Protein AF-C8N8U7-F1 (afdb_monomer_lite)

Radius of gyration: 54.21 Å; chains: 1; bounding box: 112×52×123 Å

Secondary structure (DSSP, 8-state):
------HHHHHT--TT--HHHHHHHHHHHHHH-TT-TTHHHHHHHHHHHSSHHHHHHHHHHTT--GGGS-THHHHHHTTS-PPP--EE-TTS-EESSHHHHHHHHHHHHHHHHHHHHHHHHHHHHHHHHHHHHHHHHHHHHHHHHHHHHHHHHHHHHHHHHHHHHHHHHHHHHHHHHHHHHHHHHHHSS--SSPPP-----SSEEEEEETTTEEEEEE-TTS-TTTTT-EEEEEEEEPTTS-EEEEEEEES-GGG--TTS---

Organism: Cardiobacterium hominis (strain ATCC 15826 / DSM 8339 / NCTC 10426 / 6573) (NCBI:txid638300)

Sequence (263 aa):
MAAIHNYYRILGIKTTAGIQEINQAIAALRQKDAAGNYSATINTIAATLSEPQKRAAYDDELGLDAALRGDYYVAIKSREEPKKQTFVDVSGREYGSEQALRNAQKARYNQMTLELEEWEKSVATRTRFLSMGRSMVFLIMLALALLIGFFSGKPFYDDYQAQKQAEAAYVELTKAGNSVMDYMRANQTFPDTVPSFAREGDYYDIKIVPENSIELRFNQNAQDGLQDSSILFELYQIPNGALDWRCRARVPTKYIPARCPVN

pLDDT: mean 80.63, std 12.54, range [35.22, 96.12]

InterPro domains:
  IPR036869 Chaperone J-domain superfamily [SSF46565] (4-60)
  IPR045584 Pilin-like [SSF54523] (155-261)

Foldseek 3Di:
DPPPDPLCVVLVHAQQDDLVSQVVSLVVVVVVPPVCPCVVVSVVSCVQCNDLVSSVVVCVVVVHDPVRHYPSVVVVVVVPDDDDDFDADPVGDTDPDPVVNVVVVVVVVVVVVVVVVVVVVVVVVVVVVVVVVVVVVVVVVVVVVVVCCCVVVVVVVLLVQLLVVLQLLVVQVVQQVVQQVVVCVVPVDGDQFRDDDDDDDDQWDWTDDPQSKIKIAGDPPHRPQRHRWIKMWHWDDDVVDHIDTQIDTRGPPSNNHPVHDHD

Structure (mmCIF, N/CA/C/O backbone):
data_AF-C8N8U7-F1
#
_entry.id   AF-C8N8U7-F1
#
loop_
_atom_site.group_PDB
_atom_site.id
_atom_site.type_symbol
_atom_site.label_atom_id
_atom_site.label_alt_id
_atom_site.label_comp_id
_atom_site.label_asym_id
_atom_site.label_entity_id
_atom_site.label_seq_id
_atom_site.pdbx_PDB_ins_code
_atom_site.Cartn_x
_atom_site.Cartn_y
_atom_site.Cartn_z
_atom_site.occupancy
_atom_site.B_iso_or_equiv
_atom_site.auth_seq_id
_atom_site.auth_comp_id
_atom_site.auth_asym_id
_atom_site.auth_atom_id
_atom_site.pdbx_PDB_model_num
ATOM 1 N N . MET A 1 1 ? 70.884 -32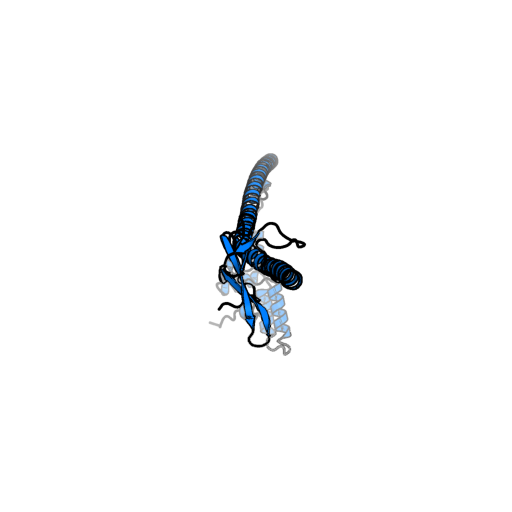.949 -61.569 1.00 36.88 1 MET A N 1
ATOM 2 C CA . MET A 1 1 ? 70.443 -31.541 -61.667 1.00 36.88 1 MET A CA 1
ATOM 3 C C . MET A 1 1 ? 70.669 -30.910 -60.306 1.00 36.88 1 MET A C 1
ATOM 5 O O . MET A 1 1 ? 70.252 -31.507 -59.320 1.00 36.88 1 MET A O 1
ATOM 9 N N . ALA A 1 2 ? 71.437 -29.820 -60.234 1.00 35.22 2 ALA A N 1
ATOM 10 C CA . ALA A 1 2 ? 71.787 -29.171 -58.971 1.00 35.22 2 ALA A CA 1
ATOM 11 C C . ALA A 1 2 ? 70.510 -28.759 -58.225 1.00 35.22 2 ALA A C 1
ATOM 13 O O . ALA A 1 2 ? 69.574 -28.266 -58.848 1.00 35.22 2 ALA A O 1
ATOM 14 N N . ALA A 1 3 ? 70.454 -28.987 -56.911 1.00 41.88 3 ALA A N 1
ATOM 15 C CA . ALA A 1 3 ? 69.359 -28.501 -56.085 1.00 41.88 3 ALA A CA 1
ATOM 16 C C . ALA A 1 3 ? 69.286 -26.976 -56.250 1.00 41.88 3 ALA A C 1
ATOM 18 O O . ALA A 1 3 ? 70.169 -26.275 -55.763 1.00 41.88 3 ALA A O 1
ATOM 19 N N . ILE A 1 4 ? 68.286 -26.460 -56.966 1.00 53.44 4 ILE A N 1
ATOM 20 C CA . ILE A 1 4 ? 68.131 -25.019 -57.177 1.00 53.44 4 ILE A CA 1
ATOM 21 C C . ILE A 1 4 ? 67.775 -24.419 -55.819 1.00 53.44 4 ILE A C 1
ATOM 23 O O . ILE A 1 4 ? 66.654 -24.544 -55.325 1.00 53.44 4 ILE A O 1
ATOM 27 N N . HIS A 1 5 ? 68.774 -23.853 -55.149 1.00 62.78 5 HIS A N 1
ATOM 28 C CA . HIS A 1 5 ? 68.581 -23.210 -53.863 1.00 62.78 5 HIS A CA 1
ATOM 29 C C . HIS A 1 5 ? 67.797 -21.924 -54.119 1.00 62.78 5 HIS A C 1
ATOM 31 O O . HIS A 1 5 ? 68.324 -20.977 -54.693 1.00 62.78 5 HIS A O 1
ATOM 37 N N . ASN A 1 6 ? 66.517 -21.915 -53.747 1.00 79.44 6 ASN A N 1
ATOM 38 C CA . ASN A 1 6 ? 65.652 -20.756 -53.926 1.00 79.44 6 ASN A CA 1
ATOM 39 C C . ASN A 1 6 ? 66.184 -19.589 -53.076 1.00 79.44 6 ASN A C 1
ATOM 41 O O . ASN A 1 6 ? 66.139 -19.635 -51.843 1.00 79.44 6 ASN A O 1
ATOM 45 N N . TYR A 1 7 ? 66.690 -18.549 -53.741 1.00 85.81 7 TYR A N 1
ATOM 46 C CA . TYR A 1 7 ? 67.311 -17.400 -53.086 1.00 85.81 7 TYR A CA 1
ATOM 47 C C . TYR A 1 7 ? 66.331 -16.648 -52.185 1.00 85.81 7 TYR A C 1
ATOM 49 O O . TYR A 1 7 ? 66.713 -16.229 -51.096 1.00 85.81 7 TYR A O 1
ATOM 57 N N . TYR A 1 8 ? 65.052 -16.573 -52.554 1.00 83.06 8 TYR A N 1
ATOM 58 C CA . TYR A 1 8 ? 64.018 -15.972 -51.710 1.00 83.06 8 TYR A CA 1
ATOM 59 C C . TYR A 1 8 ? 63.838 -16.742 -50.398 1.00 83.06 8 TYR A C 1
ATOM 61 O O . TYR A 1 8 ? 63.742 -16.139 -49.332 1.00 83.06 8 TYR A O 1
ATOM 69 N N . ARG A 1 9 ? 63.896 -18.080 -50.446 1.00 81.38 9 ARG A N 1
ATOM 70 C CA . ARG A 1 9 ? 63.843 -18.924 -49.243 1.00 81.38 9 ARG A CA 1
ATOM 71 C C . ARG A 1 9 ? 65.079 -18.753 -48.360 1.00 81.38 9 ARG A C 1
ATOM 73 O O . ARG A 1 9 ? 64.934 -18.751 -47.142 1.00 81.38 9 ARG A O 1
ATOM 80 N N . ILE A 1 10 ? 66.266 -18.591 -48.951 1.00 81.56 10 ILE A N 1
ATOM 81 C CA . ILE A 1 10 ? 67.500 -18.298 -48.199 1.00 81.56 10 ILE A CA 1
ATOM 82 C C . ILE A 1 10 ? 67.392 -16.940 -47.497 1.00 81.56 10 ILE A C 1
ATOM 84 O O . ILE A 1 10 ? 67.757 -16.817 -46.331 1.00 81.56 10 ILE A O 1
ATOM 88 N N . LEU A 1 11 ? 66.858 -15.936 -48.193 1.00 82.12 11 LEU A N 1
ATOM 89 C CA . LEU A 1 11 ? 66.625 -14.601 -47.644 1.00 82.12 11 LEU A CA 1
ATOM 90 C C . LEU A 1 11 ? 65.440 -14.545 -46.661 1.00 82.12 11 LEU A C 1
ATOM 92 O O . LEU A 1 11 ? 65.309 -13.569 -45.929 1.00 82.12 11 LEU A O 1
ATOM 96 N N . GLY A 1 12 ? 64.584 -15.572 -46.625 1.00 78.38 12 GLY A N 1
ATOM 97 C CA . GLY A 1 12 ? 63.368 -15.589 -45.808 1.00 78.38 12 GLY A CA 1
ATOM 98 C C . GLY A 1 12 ? 62.288 -14.614 -46.290 1.00 78.38 12 GLY A C 1
ATOM 99 O O . GLY A 1 12 ? 61.443 -14.205 -45.498 1.00 78.38 12 GLY A O 1
ATOM 100 N N . ILE A 1 13 ? 62.314 -14.238 -47.571 1.00 81.56 13 ILE A N 1
ATOM 101 C CA . ILE A 1 13 ? 61.397 -13.266 -48.183 1.00 81.56 13 ILE A CA 1
ATOM 102 C C . ILE A 1 13 ? 60.536 -13.924 -49.265 1.00 81.56 13 ILE A C 1
ATOM 104 O O . ILE A 1 13 ? 60.813 -15.032 -49.727 1.00 81.56 13 ILE A O 1
ATOM 108 N N . LYS A 1 14 ? 59.471 -13.240 -49.685 1.00 83.38 14 LYS A N 1
ATOM 109 C CA . LYS A 1 14 ? 58.586 -13.710 -50.763 1.00 83.38 14 LYS A CA 1
ATOM 110 C C . LYS A 1 14 ? 59.186 -13.409 -52.142 1.00 83.38 14 LYS A C 1
ATOM 112 O O . LYS A 1 14 ? 59.941 -12.455 -52.297 1.00 83.38 14 LYS A O 1
ATOM 117 N N . THR A 1 15 ? 58.789 -14.165 -53.167 1.00 78.75 15 THR A N 1
ATOM 118 C CA . THR A 1 15 ? 59.190 -13.923 -54.573 1.00 78.75 15 THR A CA 1
ATOM 119 C C . THR A 1 15 ? 58.689 -12.579 -55.109 1.00 78.75 15 THR A C 1
ATOM 121 O O . THR A 1 15 ? 59.303 -11.994 -55.996 1.00 78.75 15 THR A O 1
ATOM 124 N N . THR A 1 16 ? 57.618 -12.044 -54.519 1.00 78.88 16 THR A N 1
ATOM 125 C CA . THR A 1 16 ? 57.054 -10.723 -54.823 1.00 78.88 16 THR A CA 1
ATOM 126 C C . THR A 1 16 ? 57.777 -9.572 -54.118 1.00 78.88 16 THR A C 1
ATOM 128 O O . THR A 1 16 ? 57.395 -8.425 -54.320 1.00 78.88 16 THR A O 1
ATOM 131 N N . ALA A 1 17 ? 58.791 -9.844 -53.284 1.00 77.50 17 ALA A N 1
ATOM 132 C CA . ALA A 1 17 ? 59.465 -8.823 -52.483 1.00 77.50 17 ALA A CA 1
ATOM 133 C C . ALA A 1 17 ? 60.029 -7.688 -53.353 1.00 77.50 17 ALA A C 1
ATOM 135 O O . ALA A 1 17 ? 60.635 -7.919 -54.410 1.00 77.50 17 ALA A O 1
ATOM 136 N N . GLY A 1 18 ? 59.834 -6.451 -52.901 1.00 78.06 18 GLY A N 1
ATOM 137 C CA . GLY A 1 18 ? 60.374 -5.265 -53.562 1.00 78.06 18 GLY A CA 1
ATOM 138 C C . GLY A 1 18 ? 61.898 -5.186 -53.437 1.00 78.06 18 GLY A C 1
ATOM 139 O O . GLY A 1 18 ? 62.510 -5.832 -52.586 1.00 78.06 18 GLY A O 1
ATOM 140 N N . ILE A 1 19 ? 62.537 -4.349 -54.260 1.00 80.94 19 ILE A N 1
ATOM 141 C CA . ILE A 1 19 ? 64.004 -4.194 -54.250 1.00 80.94 19 ILE A CA 1
ATOM 142 C C . ILE A 1 19 ? 64.552 -3.755 -52.881 1.00 80.94 19 ILE A C 1
ATOM 144 O O . ILE A 1 19 ? 65.622 -4.190 -52.461 1.00 80.94 19 ILE A O 1
ATOM 148 N N . GLN A 1 20 ? 63.800 -2.924 -52.155 1.00 79.94 20 GLN A N 1
ATOM 149 C CA . GLN A 1 20 ? 64.187 -2.456 -50.823 1.00 79.94 20 GLN A CA 1
ATOM 150 C C . GLN A 1 20 ? 64.178 -3.593 -49.794 1.00 79.94 20 GLN A C 1
ATOM 152 O O . GLN A 1 20 ? 65.118 -3.712 -49.012 1.00 79.94 20 GLN A O 1
ATOM 157 N N . GLU A 1 21 ? 63.164 -4.458 -49.836 1.00 81.12 21 GLU A N 1
ATOM 158 C CA . GLU A 1 21 ? 63.018 -5.609 -48.938 1.00 81.12 21 GLU A CA 1
ATOM 159 C C . GLU A 1 21 ? 64.111 -6.658 -49.191 1.00 81.12 21 GLU A C 1
ATOM 161 O O . GLU A 1 21 ? 64.717 -7.173 -48.252 1.00 81.12 21 GLU A O 1
ATOM 166 N N . ILE A 1 22 ? 64.451 -6.893 -50.463 1.00 84.75 22 ILE A N 1
ATOM 167 C CA . ILE A 1 22 ? 65.574 -7.755 -50.862 1.00 84.75 22 ILE A CA 1
ATOM 168 C C . ILE A 1 22 ? 66.891 -7.232 -50.278 1.00 84.75 22 ILE A C 1
ATOM 170 O O . ILE A 1 22 ? 67.632 -7.981 -49.639 1.00 84.75 22 ILE A O 1
ATOM 174 N N . ASN A 1 23 ? 67.169 -5.936 -50.438 1.00 85.50 23 ASN A N 1
ATOM 175 C CA . ASN A 1 23 ? 68.405 -5.330 -49.939 1.00 85.50 23 ASN A CA 1
ATOM 176 C C . ASN A 1 23 ? 68.496 -5.369 -48.403 1.00 85.50 23 ASN A C 1
ATOM 178 O O . ASN A 1 23 ? 69.578 -5.595 -47.858 1.00 85.50 23 ASN A O 1
ATOM 182 N N . GLN A 1 24 ? 67.371 -5.200 -47.702 1.00 86.31 24 GLN A N 1
ATOM 183 C CA . GLN A 1 24 ? 67.308 -5.320 -46.242 1.00 86.31 24 GLN A CA 1
ATOM 184 C C . GLN A 1 24 ? 67.569 -6.756 -45.771 1.00 86.31 24 GLN A C 1
ATOM 186 O O . GLN A 1 24 ? 68.361 -6.958 -44.850 1.00 86.31 24 GLN A O 1
ATOM 191 N N . ALA A 1 25 ? 66.975 -7.759 -46.424 1.00 86.19 25 ALA A N 1
ATOM 192 C CA . ALA A 1 25 ? 67.195 -9.165 -46.088 1.00 86.19 25 ALA A CA 1
ATOM 193 C C . ALA A 1 25 ? 68.653 -9.596 -46.324 1.00 86.19 25 ALA A C 1
ATOM 195 O O . ALA A 1 25 ? 69.248 -10.283 -45.490 1.00 86.19 25 ALA A O 1
ATOM 196 N N . ILE A 1 26 ? 69.267 -9.126 -47.414 1.00 88.38 26 ILE A N 1
ATOM 197 C CA . ILE A 1 26 ? 70.694 -9.338 -47.694 1.00 88.38 26 ILE A CA 1
ATOM 198 C C . ILE A 1 26 ? 71.558 -8.705 -46.597 1.00 88.38 26 ILE A C 1
ATOM 200 O O . ILE A 1 26 ? 72.469 -9.354 -46.084 1.00 88.38 26 ILE A O 1
ATOM 204 N N . ALA A 1 27 ? 71.277 -7.457 -46.209 1.00 86.69 27 ALA A N 1
ATOM 205 C CA . ALA A 1 27 ? 72.020 -6.777 -45.150 1.00 86.69 27 ALA A CA 1
ATOM 206 C C . ALA A 1 27 ? 71.903 -7.509 -43.801 1.00 86.69 27 ALA A C 1
ATOM 208 O O . ALA A 1 27 ? 72.909 -7.695 -43.116 1.00 86.69 27 ALA A O 1
ATOM 209 N N . ALA A 1 28 ? 70.706 -7.992 -43.455 1.00 86.50 28 ALA A N 1
ATOM 210 C CA . ALA A 1 28 ? 70.470 -8.765 -42.238 1.00 86.50 28 ALA A CA 1
ATOM 211 C C . ALA A 1 28 ? 71.235 -10.100 -42.230 1.00 86.50 28 ALA A C 1
ATOM 213 O O . ALA A 1 28 ? 71.798 -10.484 -41.204 1.00 86.50 28 ALA A O 1
ATOM 214 N N . LEU A 1 29 ? 71.310 -10.800 -43.368 1.00 84.19 29 LEU A N 1
ATOM 215 C CA . LEU A 1 29 ? 72.124 -12.014 -43.479 1.00 84.19 29 LEU A CA 1
ATOM 216 C C . LEU A 1 29 ? 73.621 -11.727 -43.369 1.00 84.19 29 LEU A C 1
ATOM 218 O O . LEU A 1 29 ? 74.320 -12.472 -42.687 1.00 84.19 29 LEU A O 1
ATOM 222 N N . ARG A 1 30 ? 74.113 -10.634 -43.967 1.00 85.69 30 ARG A N 1
ATOM 223 C CA . ARG A 1 30 ? 75.523 -10.223 -43.831 1.00 85.69 30 ARG A CA 1
ATOM 224 C C . ARG A 1 30 ? 75.902 -9.931 -42.382 1.00 85.69 30 ARG A C 1
ATOM 226 O O . ARG A 1 30 ? 76.995 -10.283 -41.967 1.00 85.69 30 ARG A O 1
ATOM 233 N N . GLN A 1 31 ? 75.001 -9.325 -41.608 1.00 84.06 31 GLN A N 1
ATOM 234 C CA . GLN A 1 31 ? 75.231 -9.083 -40.180 1.00 84.06 31 GLN A CA 1
ATOM 235 C C . GLN A 1 31 ? 75.271 -10.379 -39.359 1.00 84.06 31 GLN A C 1
ATOM 237 O O . GLN A 1 31 ? 76.022 -10.465 -38.391 1.00 84.06 31 GLN A O 1
ATOM 242 N N . LYS A 1 32 ? 74.479 -11.390 -39.738 1.00 81.25 32 LYS A N 1
ATOM 243 C CA . LYS A 1 32 ? 74.487 -12.704 -39.078 1.00 81.25 32 LYS A CA 1
ATOM 244 C C . LYS A 1 32 ? 75.720 -13.540 -39.433 1.00 81.25 32 LYS A C 1
ATOM 246 O O . LYS A 1 32 ? 76.174 -14.315 -38.598 1.00 81.25 32 LYS A O 1
ATOM 251 N N . ASP A 1 33 ? 76.281 -13.368 -40.628 1.00 80.56 33 ASP A N 1
ATOM 252 C CA . ASP A 1 33 ? 77.518 -14.026 -41.067 1.00 80.56 33 ASP A CA 1
ATOM 253 C C . ASP A 1 33 ? 78.776 -13.235 -40.660 1.00 80.56 33 ASP A C 1
ATOM 255 O O . ASP A 1 33 ? 79.600 -12.858 -41.491 1.00 80.56 33 ASP A O 1
ATOM 259 N N . ALA A 1 34 ? 78.945 -12.978 -39.358 1.00 71.94 34 ALA A N 1
ATOM 260 C CA . ALA A 1 34 ? 80.084 -12.210 -38.836 1.00 71.94 34 ALA A CA 1
ATOM 261 C C . ALA A 1 34 ? 81.453 -12.881 -39.091 1.00 71.94 34 ALA A C 1
ATOM 263 O O . ALA A 1 34 ? 82.478 -12.204 -39.104 1.00 71.94 34 ALA A O 1
ATOM 264 N N . ALA A 1 35 ? 81.469 -14.201 -39.310 1.00 72.38 35 ALA A N 1
ATOM 265 C CA . ALA A 1 35 ? 82.668 -14.975 -39.638 1.00 72.38 35 ALA A CA 1
ATOM 266 C C . ALA A 1 35 ? 82.973 -15.027 -41.152 1.00 72.38 35 ALA A C 1
ATOM 268 O O . ALA A 1 35 ? 84.032 -15.516 -41.534 1.00 72.38 35 ALA A O 1
ATOM 269 N N . GLY A 1 36 ? 82.070 -14.529 -42.012 1.00 76.88 36 GLY A N 1
ATOM 270 C CA . GLY A 1 36 ? 82.262 -14.425 -43.465 1.00 76.88 36 GLY A CA 1
ATOM 271 C C . GLY A 1 36 ? 82.197 -15.745 -44.241 1.00 76.88 36 GLY A C 1
ATOM 272 O O . GLY A 1 36 ? 82.567 -15.780 -45.421 1.00 76.88 36 GLY A O 1
ATOM 273 N N . ASN A 1 37 ? 81.716 -16.817 -43.610 1.00 76.94 37 ASN A N 1
ATOM 274 C CA . ASN A 1 37 ? 81.726 -18.176 -44.155 1.00 76.94 37 ASN A CA 1
ATOM 275 C C . ASN A 1 37 ? 80.771 -18.355 -45.350 1.00 76.94 37 ASN A C 1
ATOM 277 O O . ASN A 1 37 ? 80.939 -19.287 -46.135 1.00 76.94 37 ASN A O 1
ATOM 281 N N . TYR A 1 38 ? 79.790 -17.463 -45.517 1.00 78.25 38 TYR A N 1
ATOM 282 C CA . TYR A 1 38 ? 78.766 -17.514 -46.567 1.00 78.25 38 TYR A CA 1
ATOM 283 C C . TYR A 1 38 ? 78.750 -16.259 -47.455 1.00 78.25 38 TYR A C 1
ATOM 285 O O . TYR A 1 38 ? 77.844 -16.075 -48.274 1.00 78.25 38 TYR A O 1
ATOM 293 N N . SER A 1 39 ? 79.778 -15.415 -47.343 1.00 80.62 39 SER A N 1
ATOM 294 C CA . SER A 1 39 ? 79.919 -14.146 -48.067 1.00 80.62 39 SER A CA 1
ATOM 295 C C . SER A 1 39 ? 79.787 -14.283 -49.591 1.00 80.62 39 SER A C 1
ATOM 297 O O . SER A 1 39 ? 79.087 -13.487 -50.221 1.00 80.62 39 SER A O 1
ATOM 299 N N . ALA A 1 40 ? 80.388 -15.319 -50.186 1.00 80.44 40 ALA A N 1
ATOM 300 C CA . ALA A 1 40 ? 80.295 -15.597 -51.621 1.00 80.44 40 ALA A CA 1
ATOM 301 C C . ALA A 1 40 ? 78.843 -15.851 -52.064 1.00 80.44 40 ALA A C 1
ATOM 303 O O . ALA A 1 40 ? 78.361 -15.219 -53.002 1.00 80.44 40 ALA A O 1
ATOM 304 N N . THR A 1 41 ? 78.117 -16.698 -51.332 1.00 80.25 41 THR A N 1
ATOM 305 C CA . THR A 1 41 ? 76.712 -17.025 -51.607 1.00 80.25 41 THR A CA 1
ATOM 306 C C . THR A 1 41 ? 75.810 -15.800 -51.465 1.00 80.25 41 THR A C 1
ATOM 308 O O . THR A 1 41 ? 74.961 -15.554 -52.320 1.00 80.25 41 THR A O 1
ATOM 311 N N . ILE A 1 42 ? 76.015 -14.987 -50.423 1.00 83.38 42 ILE A N 1
ATOM 312 C CA . ILE A 1 42 ? 75.232 -13.763 -50.203 1.00 83.38 42 ILE A CA 1
ATOM 313 C C . ILE A 1 42 ? 75.468 -12.745 -51.333 1.00 83.38 42 ILE A C 1
ATOM 315 O O . ILE A 1 42 ? 74.531 -12.075 -51.768 1.00 83.38 42 ILE A O 1
ATOM 319 N N . ASN A 1 43 ? 76.697 -12.643 -51.848 1.00 85.06 43 ASN A N 1
ATOM 320 C CA . ASN A 1 43 ? 77.018 -11.752 -52.964 1.00 85.06 43 ASN A CA 1
ATOM 321 C C . ASN A 1 43 ? 76.387 -12.210 -54.284 1.00 85.06 43 ASN A C 1
ATOM 323 O O . ASN A 1 43 ? 75.888 -11.369 -55.032 1.00 85.06 43 ASN A O 1
ATOM 327 N N . THR A 1 44 ? 76.345 -13.518 -54.551 1.00 86.00 44 THR A N 1
ATOM 328 C CA . THR A 1 44 ? 75.631 -14.063 -55.715 1.00 86.00 44 THR A CA 1
ATOM 329 C C . THR A 1 44 ? 74.133 -13.774 -55.630 1.00 86.00 44 THR A C 1
ATOM 331 O O . THR A 1 44 ? 73.557 -13.278 -56.594 1.00 86.00 44 THR A O 1
ATOM 334 N N . ILE A 1 45 ? 73.515 -13.988 -54.462 1.00 84.88 45 ILE A N 1
ATOM 335 C CA . ILE A 1 45 ? 72.093 -13.678 -54.246 1.00 84.88 45 ILE A CA 1
ATOM 336 C C . ILE A 1 45 ? 71.810 -12.191 -54.506 1.00 84.88 45 ILE A C 1
ATOM 338 O O . ILE A 1 45 ? 70.844 -11.858 -55.192 1.00 84.88 45 ILE A O 1
ATOM 342 N N . ALA A 1 46 ? 72.670 -11.301 -54.003 1.00 86.06 46 ALA A N 1
ATOM 343 C CA . ALA A 1 46 ? 72.536 -9.864 -54.220 1.00 86.06 46 ALA A CA 1
ATOM 344 C C . ALA A 1 46 ? 72.637 -9.485 -55.704 1.00 86.06 46 ALA A C 1
ATOM 346 O O . ALA A 1 46 ? 71.802 -8.744 -56.210 1.00 86.06 46 ALA A O 1
ATOM 347 N N . ALA A 1 47 ? 73.622 -10.023 -56.427 1.00 86.44 47 ALA A N 1
ATOM 348 C CA . ALA A 1 47 ? 73.804 -9.719 -57.845 1.00 86.44 47 ALA A CA 1
ATOM 349 C C . ALA A 1 47 ? 72.627 -10.197 -58.713 1.00 86.44 47 ALA A C 1
ATOM 351 O O . ALA A 1 47 ? 72.266 -9.522 -59.678 1.00 86.44 47 ALA A O 1
ATOM 352 N N . THR A 1 48 ? 72.024 -11.338 -58.373 1.00 86.31 48 THR A N 1
ATOM 353 C CA . THR A 1 48 ? 70.904 -11.903 -59.134 1.00 86.31 48 THR A CA 1
ATOM 354 C C . THR A 1 48 ? 69.580 -11.207 -58.822 1.00 86.31 48 THR A C 1
ATOM 356 O O . THR A 1 48 ? 68.845 -10.869 -59.745 1.00 86.31 48 THR A O 1
ATOM 359 N N . LEU A 1 49 ? 69.263 -10.968 -57.544 1.00 84.25 49 LEU A N 1
ATOM 360 C CA . LEU A 1 49 ? 67.950 -10.442 -57.148 1.00 84.25 49 LEU A CA 1
ATOM 361 C C . LEU A 1 49 ? 67.850 -8.911 -57.174 1.00 84.25 49 LEU A C 1
ATOM 363 O O . LEU A 1 49 ? 66.736 -8.386 -57.241 1.00 84.25 49 LEU A O 1
ATOM 367 N N . SER A 1 50 ? 68.971 -8.182 -57.130 1.00 80.06 50 SER A N 1
ATOM 368 C CA . SER A 1 50 ? 68.940 -6.714 -57.114 1.00 80.06 50 SER A CA 1
ATOM 369 C C . SER A 1 50 ? 68.829 -6.070 -58.505 1.00 80.06 50 SER A C 1
ATOM 371 O O . SER A 1 50 ? 68.509 -4.886 -58.600 1.00 80.06 50 SER A O 1
ATOM 373 N N . GLU A 1 51 ? 69.059 -6.819 -59.587 1.00 81.88 51 GLU A N 1
ATOM 374 C CA . GLU A 1 51 ? 68.978 -6.313 -60.962 1.00 81.88 51 GLU A CA 1
ATOM 375 C C . GLU A 1 51 ? 67.708 -6.827 -61.669 1.00 81.88 51 GLU A C 1
ATOM 377 O O . GLU A 1 51 ? 67.561 -8.039 -61.831 1.00 81.88 51 GLU A O 1
ATOM 382 N N . PRO A 1 52 ? 66.799 -5.947 -62.139 1.00 77.25 52 PRO A N 1
ATOM 383 C CA . PRO A 1 52 ? 65.502 -6.345 -62.699 1.00 77.25 52 PRO A CA 1
ATOM 384 C C . PRO A 1 52 ? 65.560 -7.401 -63.807 1.00 77.25 52 PRO A C 1
ATOM 386 O O . PRO A 1 52 ? 64.753 -8.323 -63.816 1.00 77.25 52 PRO A O 1
ATOM 389 N N . GLN A 1 53 ? 66.519 -7.288 -64.732 1.00 79.38 53 GLN A N 1
ATOM 390 C CA . GLN A 1 53 ? 66.642 -8.212 -65.865 1.00 79.38 53 GLN A CA 1
ATOM 391 C C . GLN A 1 53 ? 67.174 -9.586 -65.438 1.00 79.38 53 GLN A C 1
ATOM 393 O O . GLN A 1 53 ? 66.674 -10.610 -65.897 1.00 79.38 53 GLN A O 1
ATOM 398 N N . LYS A 1 54 ? 68.152 -9.623 -64.524 1.00 82.19 54 LYS A N 1
ATOM 399 C CA . LYS A 1 54 ? 68.709 -10.881 -63.998 1.00 82.19 54 LYS A CA 1
ATOM 400 C C . LYS A 1 54 ? 67.729 -11.588 -63.075 1.00 82.19 54 LYS A C 1
ATOM 402 O O . LYS A 1 54 ? 67.617 -12.808 -63.128 1.00 82.19 54 LYS A O 1
ATOM 407 N N . ARG A 1 55 ? 66.976 -10.822 -62.286 1.00 81.88 55 ARG A N 1
ATOM 408 C CA . ARG A 1 55 ? 65.885 -11.338 -61.464 1.00 81.88 55 ARG A CA 1
ATOM 409 C C . ARG A 1 55 ? 64.776 -11.935 -62.325 1.00 81.88 55 ARG A C 1
ATOM 411 O O . ARG A 1 55 ? 64.316 -13.020 -62.005 1.00 81.88 55 ARG A O 1
ATOM 418 N N . ALA A 1 56 ? 64.397 -11.272 -63.420 1.00 76.81 56 ALA A N 1
ATOM 419 C CA . ALA A 1 56 ? 63.417 -11.806 -64.365 1.00 76.81 56 ALA A CA 1
ATOM 420 C C . ALA A 1 56 ? 63.847 -13.174 -64.914 1.00 76.81 56 ALA A C 1
ATOM 422 O O . ALA A 1 56 ? 63.081 -14.128 -64.825 1.00 76.81 56 ALA A O 1
ATOM 423 N N . ALA A 1 57 ? 65.094 -13.281 -65.385 1.00 81.06 57 ALA A N 1
ATOM 424 C CA . ALA A 1 57 ? 65.648 -14.533 -65.896 1.00 81.06 57 ALA A CA 1
ATOM 425 C C . ALA A 1 57 ? 65.727 -15.629 -64.816 1.00 81.06 57 ALA A C 1
ATOM 427 O O . ALA A 1 57 ? 65.411 -16.784 -65.079 1.00 81.06 57 ALA A O 1
ATOM 428 N N . TYR A 1 58 ? 66.097 -15.273 -63.584 1.00 83.38 58 TYR A N 1
ATOM 429 C CA . TYR A 1 58 ? 66.108 -16.213 -62.461 1.00 83.38 58 TYR A CA 1
ATOM 430 C C . TYR A 1 58 ? 64.695 -16.679 -62.067 1.00 83.38 58 TYR A C 1
ATOM 432 O O . TYR A 1 58 ? 64.482 -17.852 -61.768 1.00 83.38 58 TYR A O 1
ATOM 440 N N . ASP A 1 59 ? 63.709 -15.783 -62.102 1.00 79.25 59 ASP A N 1
ATOM 441 C CA . ASP A 1 59 ? 62.308 -16.117 -61.839 1.00 79.25 59 ASP A CA 1
ATOM 442 C C . ASP A 1 59 ? 61.711 -16.990 -62.966 1.00 79.25 59 ASP A C 1
ATOM 444 O O . ASP A 1 59 ? 60.879 -17.859 -62.689 1.00 79.25 59 ASP A O 1
ATOM 448 N N . ASP A 1 60 ? 62.170 -16.814 -64.214 1.00 78.56 60 ASP A N 1
ATOM 449 C CA . ASP A 1 60 ? 61.884 -17.708 -65.346 1.00 78.56 60 ASP A CA 1
ATOM 450 C C . ASP A 1 60 ? 62.470 -19.113 -65.125 1.00 78.56 60 ASP A C 1
ATOM 452 O O . ASP A 1 60 ? 61.761 -20.105 -65.301 1.00 78.56 60 ASP A O 1
ATOM 456 N N . GLU A 1 61 ? 63.727 -19.218 -64.678 1.00 80.69 61 GLU A N 1
ATOM 457 C CA . GLU A 1 61 ? 64.369 -20.502 -64.341 1.00 80.69 61 GLU A CA 1
ATOM 458 C C . GLU A 1 61 ? 63.655 -21.238 -63.197 1.00 80.69 61 GLU A C 1
ATOM 460 O O . GLU A 1 61 ? 63.594 -22.470 -63.181 1.00 80.69 61 GLU A O 1
ATOM 465 N N . LEU A 1 62 ? 63.082 -20.494 -62.248 1.00 77.06 62 LEU A N 1
ATOM 466 C CA . LEU A 1 62 ? 62.262 -21.038 -61.164 1.00 77.06 62 LEU A CA 1
ATOM 467 C C . LEU A 1 62 ? 60.835 -21.417 -61.602 1.00 77.06 62 LEU A C 1
ATOM 469 O O . LEU A 1 62 ? 60.091 -21.976 -60.794 1.00 77.06 62 LEU A O 1
ATOM 473 N N . GLY A 1 63 ? 60.444 -21.127 -62.848 1.00 75.00 63 GLY A N 1
ATOM 474 C CA . GLY A 1 63 ? 59.106 -21.403 -63.374 1.00 75.00 63 GLY A CA 1
ATOM 475 C C . GLY A 1 63 ? 58.004 -20.583 -62.697 1.00 75.00 63 GLY A C 1
ATOM 476 O O . GLY A 1 63 ? 56.871 -21.054 -62.585 1.00 75.00 63 GLY A O 1
ATOM 477 N N . LEU A 1 64 ? 58.323 -19.384 -62.196 1.00 74.31 64 LEU A N 1
ATOM 478 C CA . LEU A 1 64 ? 57.364 -18.545 -61.479 1.00 74.31 64 LEU A CA 1
ATOM 479 C C . LEU A 1 64 ? 56.379 -17.880 -62.449 1.00 74.31 64 LEU A C 1
ATOM 481 O O . LEU A 1 64 ? 56.777 -17.238 -63.427 1.00 74.31 64 LEU A O 1
ATOM 485 N N . ASP A 1 65 ? 55.089 -17.990 -62.131 1.00 66.88 65 ASP A N 1
ATOM 486 C CA . ASP A 1 65 ? 54.003 -17.310 -62.840 1.00 66.88 65 ASP A CA 1
ATOM 487 C C . ASP A 1 65 ? 54.190 -15.782 -62.798 1.00 66.88 65 ASP A C 1
ATOM 489 O O . ASP A 1 65 ? 54.700 -15.231 -61.819 1.00 66.88 65 ASP A O 1
ATOM 493 N N . ALA A 1 66 ? 53.758 -15.082 -63.847 1.00 64.88 66 ALA A N 1
ATOM 494 C CA . ALA A 1 66 ? 53.873 -13.632 -63.983 1.00 64.88 66 ALA A CA 1
ATOM 495 C C . ALA A 1 66 ? 53.226 -12.876 -62.807 1.00 64.88 66 ALA A C 1
ATOM 497 O O . ALA A 1 66 ? 53.719 -11.822 -62.417 1.00 64.88 66 ALA A O 1
ATOM 498 N N . ALA A 1 67 ? 52.182 -13.440 -62.190 1.00 62.69 67 ALA A N 1
ATOM 499 C CA . ALA A 1 67 ? 51.532 -12.883 -60.999 1.00 62.69 67 ALA A CA 1
ATOM 500 C C . ALA A 1 67 ? 52.408 -12.912 -59.728 1.00 62.69 67 ALA A C 1
ATOM 502 O O . ALA A 1 67 ? 52.132 -12.196 -58.767 1.00 62.69 67 ALA A O 1
ATOM 503 N N . LEU A 1 68 ? 53.461 -13.736 -59.706 1.00 60.47 68 LEU A N 1
ATOM 504 C CA . LEU A 1 68 ? 54.395 -13.882 -58.584 1.00 60.47 68 LEU A CA 1
ATOM 505 C C . LEU A 1 68 ? 55.711 -13.124 -58.795 1.00 60.47 68 LEU A C 1
ATOM 507 O O . LEU A 1 68 ? 56.578 -13.151 -57.914 1.00 60.47 68 LEU A O 1
ATOM 511 N N . ARG A 1 69 ? 55.846 -12.440 -59.937 1.00 66.69 69 ARG A N 1
ATOM 512 C CA . ARG A 1 69 ? 56.972 -11.571 -60.279 1.00 66.69 69 ARG A CA 1
ATOM 513 C C . ARG A 1 69 ? 56.639 -10.172 -59.774 1.00 66.69 69 ARG A C 1
ATOM 515 O O . ARG A 1 69 ? 55.670 -9.569 -60.219 1.00 66.69 69 ARG A O 1
ATOM 522 N N . GLY A 1 70 ? 57.388 -9.698 -58.779 1.00 62.53 70 GLY A N 1
ATOM 523 C CA . GLY A 1 70 ? 57.139 -8.403 -58.134 1.00 62.53 70 GLY A CA 1
ATOM 524 C C . GLY A 1 70 ? 57.247 -7.191 -59.078 1.00 62.53 70 GLY A C 1
ATOM 525 O O . GLY A 1 70 ? 57.420 -7.315 -60.288 1.00 62.53 70 GLY A O 1
ATOM 526 N N . ASP A 1 71 ? 57.215 -5.991 -58.498 1.00 60.72 71 ASP A N 1
ATOM 527 C CA . ASP A 1 71 ? 57.038 -4.688 -59.175 1.00 60.72 71 ASP A CA 1
ATOM 528 C C . ASP A 1 71 ? 57.988 -4.362 -60.353 1.00 60.72 71 ASP A C 1
ATOM 530 O O . ASP A 1 71 ? 57.733 -3.441 -61.132 1.00 60.72 71 ASP A O 1
ATOM 534 N N . TYR A 1 72 ? 59.077 -5.113 -60.536 1.00 63.03 72 TYR A N 1
ATOM 535 C CA . TYR A 1 72 ? 60.038 -4.901 -61.621 1.00 63.03 72 TYR A CA 1
ATOM 536 C C . TYR A 1 72 ? 59.464 -5.194 -63.023 1.00 63.03 72 TYR A C 1
ATOM 538 O O . TYR A 1 72 ? 59.958 -4.642 -64.007 1.00 63.03 72 TYR A O 1
ATOM 546 N N . TYR A 1 73 ? 58.411 -6.013 -63.134 1.00 58.19 73 TYR A N 1
ATOM 547 C CA . TYR A 1 73 ? 57.794 -6.369 -64.420 1.00 58.19 73 TYR A CA 1
ATOM 548 C C . TYR A 1 73 ? 57.086 -5.171 -65.092 1.00 58.19 73 TYR A C 1
ATOM 550 O O . TYR A 1 73 ? 57.116 -5.011 -66.314 1.00 58.19 73 TYR A O 1
ATOM 558 N N . VAL A 1 74 ? 56.522 -4.256 -64.295 1.00 57.03 74 VAL A N 1
ATOM 559 C CA . VAL A 1 74 ? 55.849 -3.030 -64.773 1.00 57.03 74 VAL A CA 1
ATOM 560 C C . VAL A 1 74 ? 56.851 -2.024 -65.364 1.00 57.03 74 VAL A C 1
ATOM 562 O O . VAL A 1 74 ? 56.557 -1.332 -66.344 1.00 57.03 74 VAL A O 1
ATOM 565 N N . ALA A 1 75 ? 58.068 -1.974 -64.816 1.00 57.03 75 ALA A N 1
ATOM 566 C CA . ALA A 1 75 ? 59.143 -1.112 -65.311 1.00 57.03 75 ALA A CA 1
ATOM 567 C C . ALA A 1 75 ? 59.654 -1.525 -66.706 1.00 57.03 75 ALA A C 1
ATOM 569 O O . ALA A 1 75 ? 60.166 -0.685 -67.443 1.00 57.03 75 ALA A O 1
ATOM 570 N N . ILE A 1 76 ? 59.493 -2.798 -67.082 1.00 58.47 76 ILE A N 1
ATOM 571 C CA . ILE A 1 76 ? 59.875 -3.313 -68.404 1.00 58.47 76 ILE A CA 1
ATOM 572 C C . ILE A 1 76 ? 58.779 -2.989 -69.432 1.00 58.47 76 ILE A C 1
ATOM 574 O O . ILE A 1 76 ? 59.075 -2.415 -70.477 1.00 58.47 76 ILE A O 1
ATOM 578 N N . LYS A 1 77 ? 57.506 -3.247 -69.099 1.00 54.69 77 LYS A N 1
ATOM 579 C CA . LYS A 1 77 ? 56.356 -3.026 -70.000 1.00 54.69 77 LYS A CA 1
ATOM 580 C C . LYS A 1 77 ? 56.101 -1.552 -70.341 1.00 54.69 77 LYS A C 1
ATOM 582 O O . LYS A 1 77 ? 55.702 -1.218 -71.450 1.00 54.69 77 LYS A O 1
ATOM 587 N N . SER A 1 78 ? 56.353 -0.646 -69.396 1.00 52.38 78 SER A N 1
ATOM 588 C CA . SER A 1 78 ? 56.120 0.799 -69.571 1.00 52.38 78 SER A CA 1
ATOM 589 C C . SER A 1 78 ? 57.044 1.485 -70.590 1.00 52.38 78 SER A C 1
ATOM 591 O O . SER A 1 78 ? 56.786 2.630 -70.960 1.00 52.38 78 SER A O 1
ATOM 593 N N . ARG A 1 79 ? 58.097 0.807 -71.070 1.00 55.88 79 ARG A N 1
ATOM 594 C CA . ARG A 1 79 ? 58.984 1.316 -72.129 1.00 55.88 79 ARG A CA 1
ATOM 595 C C . ARG A 1 79 ? 58.496 1.031 -73.558 1.00 55.88 79 ARG A C 1
ATOM 597 O O . ARG A 1 79 ? 59.078 1.600 -74.475 1.00 55.88 79 ARG A O 1
ATOM 604 N N . GLU A 1 80 ? 57.462 0.209 -73.765 1.00 53.72 80 GLU A N 1
ATOM 605 C CA . GLU A 1 80 ? 57.123 -0.333 -75.098 1.00 53.72 80 GLU A CA 1
ATOM 606 C C . GLU A 1 80 ? 55.933 0.333 -75.841 1.00 53.72 80 GLU A C 1
ATOM 608 O O . GLU A 1 80 ? 55.804 0.109 -77.041 1.00 53.72 80 GLU A O 1
ATOM 613 N N . GLU A 1 81 ? 55.101 1.203 -75.236 1.00 45.81 81 GLU A N 1
ATOM 614 C CA . GLU A 1 81 ? 53.881 1.743 -75.901 1.00 45.81 81 GLU A CA 1
ATOM 615 C C . GLU A 1 81 ? 53.839 3.291 -76.092 1.00 45.81 81 GLU A C 1
ATOM 617 O O . GLU A 1 81 ? 54.096 4.037 -75.140 1.00 45.81 81 GLU A O 1
ATOM 622 N N . PRO A 1 82 ? 53.457 3.824 -77.284 1.00 51.75 82 PRO A N 1
ATOM 623 C CA . PRO A 1 82 ? 53.285 5.267 -77.530 1.00 51.75 82 PRO A CA 1
ATOM 624 C C . PRO A 1 82 ? 51.902 5.814 -77.096 1.00 51.75 82 PRO A C 1
ATOM 626 O O . PRO A 1 82 ? 50.861 5.221 -77.373 1.00 51.75 82 PRO A O 1
ATOM 629 N N . LYS A 1 83 ? 51.872 6.995 -76.452 1.00 55.31 83 LYS A N 1
ATOM 630 C CA . LYS A 1 83 ? 50.676 7.591 -75.805 1.00 55.31 83 LYS A CA 1
ATOM 631 C C . LYS A 1 83 ? 49.756 8.377 -76.766 1.00 55.31 83 LYS A C 1
ATOM 633 O O . LYS A 1 83 ? 50.219 9.297 -77.437 1.00 55.31 83 LYS A O 1
ATOM 638 N N . LYS A 1 84 ? 48.441 8.101 -76.753 1.00 58.47 84 LYS A N 1
ATOM 639 C CA . LYS A 1 84 ? 47.380 8.945 -77.361 1.00 58.47 84 LYS A CA 1
ATOM 640 C C . LYS A 1 84 ? 46.984 10.097 -76.418 1.00 58.47 84 LYS A C 1
ATOM 642 O O . LYS A 1 84 ? 46.972 9.909 -75.206 1.00 58.47 84 LYS A O 1
ATOM 647 N N . GLN A 1 85 ? 46.652 11.274 -76.962 1.00 56.94 85 GLN A N 1
ATOM 648 C CA . GLN A 1 85 ? 46.158 12.428 -76.192 1.00 56.94 85 GLN A CA 1
ATOM 649 C C . GLN A 1 85 ? 44.621 12.451 -76.202 1.00 56.94 85 GLN A C 1
ATOM 651 O O . GLN A 1 85 ? 44.008 12.934 -77.151 1.00 56.94 85 GLN A O 1
ATOM 656 N N . THR A 1 86 ? 44.000 11.903 -75.161 1.00 70.38 86 THR A N 1
ATOM 657 C CA . THR A 1 86 ? 42.549 11.939 -74.908 1.00 70.38 86 THR A CA 1
ATOM 658 C C . THR A 1 86 ? 42.274 12.677 -73.597 1.00 70.38 86 THR A C 1
ATOM 660 O O . THR A 1 86 ? 43.113 12.694 -72.694 1.00 70.38 86 THR A O 1
ATOM 663 N N . PHE A 1 87 ? 41.104 13.316 -73.476 1.00 67.19 87 PHE A N 1
ATOM 664 C CA . PHE A 1 87 ? 40.665 13.875 -72.196 1.00 67.19 87 PHE A CA 1
ATOM 665 C C . PHE A 1 87 ? 39.973 12.773 -71.409 1.00 67.19 87 PHE A C 1
ATOM 667 O O . PHE A 1 87 ? 38.984 12.213 -71.876 1.00 67.19 87 PHE A O 1
ATOM 674 N N . VAL A 1 88 ? 40.487 12.452 -70.227 1.00 68.00 88 VAL A N 1
ATOM 675 C CA . VAL A 1 88 ? 39.991 11.337 -69.418 1.00 68.00 88 VAL A CA 1
ATOM 676 C C . VAL A 1 88 ? 39.327 11.880 -68.153 1.00 68.00 88 VAL A C 1
ATOM 678 O O . VAL A 1 88 ? 39.894 12.708 -67.443 1.00 68.00 88 VAL A O 1
ATOM 681 N N . ASP A 1 89 ? 38.100 11.439 -67.891 1.00 71.06 89 ASP A N 1
ATOM 682 C CA . ASP A 1 89 ? 37.373 11.671 -66.635 1.00 71.06 89 ASP A CA 1
ATOM 683 C C . ASP A 1 89 ? 38.013 10.869 -65.483 1.00 71.06 89 ASP A C 1
ATOM 685 O O . ASP A 1 89 ? 38.660 9.851 -65.708 1.00 71.06 89 ASP A O 1
ATOM 689 N N . VAL A 1 90 ? 37.789 11.277 -64.231 1.00 65.06 90 VAL A N 1
ATOM 690 C CA . VAL A 1 90 ? 38.177 10.558 -62.995 1.00 65.06 90 VAL A CA 1
ATOM 691 C C . VAL A 1 90 ? 37.768 9.066 -62.990 1.00 65.06 90 VAL A C 1
ATOM 693 O O . VAL A 1 90 ? 38.390 8.246 -62.326 1.00 65.06 90 VAL A O 1
ATOM 696 N N . SER A 1 91 ? 36.745 8.696 -63.760 1.00 67.56 91 SER A N 1
ATOM 697 C CA . SER A 1 91 ? 36.235 7.336 -63.977 1.00 67.56 91 SER A CA 1
ATOM 698 C C . SER A 1 91 ? 36.826 6.611 -65.196 1.00 67.56 91 SER A C 1
ATOM 700 O O . SER A 1 91 ? 36.342 5.543 -65.564 1.00 67.56 91 SER A O 1
ATOM 702 N N . GLY A 1 92 ? 37.854 7.172 -65.837 1.00 60.97 92 GLY A N 1
ATOM 703 C CA . GLY A 1 92 ? 38.586 6.530 -66.933 1.00 60.97 92 GLY A CA 1
ATOM 704 C C . GLY A 1 92 ? 37.908 6.610 -68.302 1.00 60.97 92 GLY A C 1
ATOM 705 O O . GLY A 1 92 ? 38.389 6.002 -69.254 1.00 60.97 92 GLY A O 1
ATOM 706 N N . ARG A 1 93 ? 36.791 7.339 -68.434 1.00 74.38 93 ARG A N 1
ATOM 707 C CA . ARG A 1 93 ? 36.122 7.529 -69.729 1.00 74.38 93 ARG A CA 1
ATOM 708 C C . ARG A 1 93 ? 36.839 8.584 -70.557 1.00 74.38 93 ARG A C 1
ATOM 710 O O . ARG A 1 93 ? 37.074 9.690 -70.072 1.00 74.38 93 ARG A O 1
ATOM 717 N N . GLU A 1 94 ? 37.136 8.235 -71.802 1.00 72.81 94 GLU A N 1
ATOM 718 C CA . GLU A 1 94 ? 37.754 9.134 -72.768 1.00 72.81 94 GLU A CA 1
ATOM 719 C C . GLU A 1 94 ? 36.697 9.988 -73.470 1.00 72.81 94 GLU A C 1
ATOM 721 O O . GLU A 1 94 ? 35.683 9.485 -73.958 1.00 72.81 94 GLU A O 1
ATOM 726 N N . TYR A 1 95 ? 36.956 11.288 -73.548 1.00 74.06 95 TYR A N 1
ATOM 727 C CA . TYR A 1 95 ? 36.113 12.256 -74.229 1.00 74.06 95 TYR A CA 1
ATOM 728 C C . TYR A 1 95 ? 36.909 12.953 -75.328 1.00 74.06 95 TYR A C 1
ATOM 730 O O . TYR A 1 95 ? 38.063 13.346 -75.146 1.00 74.06 95 TYR A O 1
ATOM 738 N N . GLY A 1 96 ? 36.259 13.128 -76.479 1.00 73.06 96 GLY A N 1
ATOM 739 C CA . GLY A 1 96 ? 36.866 13.767 -77.647 1.00 73.06 96 GLY A CA 1
ATOM 740 C C . GLY A 1 96 ? 37.072 15.278 -77.499 1.00 73.06 96 GLY A C 1
ATOM 741 O O . GLY A 1 96 ? 37.809 15.864 -78.284 1.00 73.06 96 GLY A O 1
ATOM 742 N N . SER A 1 97 ? 36.439 15.925 -76.514 1.00 77.56 97 SER A N 1
ATOM 743 C CA . SER A 1 97 ? 36.595 17.359 -76.262 1.00 77.56 97 SER A CA 1
ATOM 744 C C . SER A 1 97 ? 36.376 17.725 -74.793 1.00 77.56 97 SER A C 1
ATOM 746 O O . SER A 1 97 ? 35.622 17.074 -74.066 1.00 77.56 97 SER A O 1
ATOM 748 N N . GLU A 1 98 ? 36.996 18.825 -74.364 1.00 78.25 98 GLU A N 1
ATOM 749 C CA . GLU A 1 98 ? 36.849 19.362 -73.006 1.00 78.25 98 GLU A CA 1
ATOM 750 C C . GLU A 1 98 ? 35.394 19.758 -72.687 1.00 78.25 98 GLU A C 1
ATOM 752 O O . GLU A 1 98 ? 34.915 19.572 -71.568 1.00 78.25 98 GLU A O 1
ATOM 757 N N . GLN A 1 99 ? 34.649 20.252 -73.682 1.00 78.06 99 GLN A N 1
ATOM 758 C CA . GLN A 1 99 ? 33.233 20.596 -73.520 1.00 78.06 99 GLN A CA 1
ATOM 759 C C . GLN A 1 99 ? 32.378 19.361 -73.201 1.00 78.06 99 GLN A C 1
ATOM 761 O O . GLN A 1 99 ? 31.485 19.437 -72.355 1.00 78.06 99 GLN A O 1
ATOM 766 N N . ALA A 1 100 ? 32.673 18.214 -73.824 1.00 77.69 100 ALA A N 1
ATOM 767 C CA . ALA A 1 100 ? 31.978 16.961 -73.538 1.00 77.69 100 ALA A CA 1
ATOM 768 C C . ALA A 1 100 ? 32.250 16.475 -72.105 1.00 77.69 100 ALA A C 1
ATOM 770 O O . ALA A 1 100 ? 31.315 16.075 -71.411 1.00 77.69 100 ALA A O 1
ATOM 771 N N . LEU A 1 101 ? 33.496 16.600 -71.630 1.00 80.06 101 LEU A N 1
ATOM 772 C CA . LEU A 1 101 ? 33.868 16.280 -70.250 1.00 80.06 101 LEU A CA 1
ATOM 773 C C . LEU A 1 101 ? 33.118 17.167 -69.243 1.00 80.06 101 LEU A C 1
ATOM 775 O O . LEU A 1 101 ? 32.505 16.655 -68.307 1.00 80.06 101 LEU A O 1
ATOM 779 N N . ARG A 1 102 ? 33.111 18.491 -69.450 1.00 81.06 102 ARG A N 1
ATOM 780 C CA . ARG A 1 102 ? 32.430 19.440 -68.549 1.00 81.06 102 ARG A CA 1
ATOM 781 C C . ARG A 1 102 ? 30.921 19.196 -68.482 1.00 81.06 102 ARG A C 1
ATOM 783 O O . ARG A 1 102 ? 30.339 19.235 -67.399 1.00 81.06 102 ARG A O 1
ATOM 790 N N . ASN A 1 103 ? 30.284 18.908 -69.617 1.00 83.19 103 ASN A N 1
ATOM 791 C CA . ASN A 1 103 ? 28.853 18.602 -69.663 1.00 83.19 103 ASN A CA 1
ATOM 792 C C . ASN A 1 103 ? 28.525 17.283 -68.947 1.00 83.19 103 ASN A C 1
ATOM 794 O O . ASN A 1 103 ? 27.560 17.228 -68.184 1.00 83.19 103 ASN A O 1
ATOM 798 N N . ALA A 1 104 ? 29.352 16.248 -69.129 1.00 79.69 104 ALA A N 1
ATOM 799 C CA . ALA A 1 104 ? 29.202 14.976 -68.427 1.00 79.69 104 ALA A CA 1
ATOM 800 C C . ALA A 1 104 ? 29.388 15.131 -66.907 1.00 79.69 104 ALA A C 1
ATOM 802 O O . ALA A 1 104 ? 28.583 14.615 -66.131 1.00 79.69 104 ALA A O 1
ATOM 803 N N . GLN A 1 105 ? 30.390 15.903 -66.473 1.00 80.12 105 GLN A N 1
ATOM 804 C CA . GLN A 1 105 ? 30.620 16.208 -65.058 1.00 80.12 105 GLN A CA 1
ATOM 805 C C . GLN A 1 105 ? 29.443 16.967 -64.434 1.00 80.12 105 GLN A C 1
ATOM 807 O O . GLN A 1 105 ? 28.993 16.613 -63.345 1.00 80.12 105 GLN A O 1
ATOM 812 N N . LYS A 1 106 ? 28.895 17.966 -65.138 1.00 84.50 106 LYS A N 1
ATOM 813 C CA . LYS A 1 106 ? 27.736 18.736 -64.668 1.00 84.50 106 LYS A CA 1
ATOM 814 C C . LYS A 1 106 ? 26.479 17.871 -64.538 1.00 84.50 106 LYS A C 1
ATOM 816 O O . LYS A 1 106 ? 25.754 17.996 -63.556 1.00 84.50 106 LYS A O 1
ATOM 821 N N . ALA A 1 107 ? 26.237 16.969 -65.490 1.00 81.31 107 ALA A N 1
ATOM 822 C CA . ALA A 1 107 ? 25.117 16.031 -65.418 1.00 81.31 107 ALA A CA 1
ATOM 823 C C . ALA A 1 107 ? 25.245 15.075 -64.220 1.00 81.31 107 ALA A C 1
ATOM 825 O O . ALA A 1 107 ? 24.277 14.877 -63.489 1.00 81.31 107 ALA A O 1
ATOM 826 N N . ARG A 1 108 ? 26.452 14.550 -63.972 1.00 78.12 108 ARG A N 1
ATOM 827 C CA . ARG A 1 108 ? 26.743 13.695 -62.811 1.00 78.12 108 ARG A CA 1
ATOM 828 C C . ARG A 1 108 ? 26.544 14.423 -61.487 1.00 78.12 108 ARG A C 1
ATOM 830 O O . ARG A 1 108 ? 25.969 13.861 -60.564 1.00 78.12 108 ARG A O 1
ATOM 837 N N . TYR A 1 109 ? 27.006 15.670 -61.405 1.00 79.06 109 TYR A N 1
ATOM 838 C CA . TYR A 1 109 ? 26.844 16.493 -60.211 1.00 79.06 109 TYR A CA 1
ATOM 839 C C . TYR A 1 109 ? 25.362 16.704 -59.884 1.00 79.06 109 TYR A C 1
ATOM 841 O O . TYR A 1 109 ? 24.946 16.476 -58.754 1.00 79.06 109 TYR A O 1
ATOM 849 N N . ASN A 1 110 ? 24.553 17.030 -60.894 1.00 82.25 110 ASN A N 1
ATOM 850 C CA . ASN A 1 110 ? 23.111 17.204 -60.722 1.00 82.25 110 ASN A CA 1
ATOM 851 C C . ASN A 1 110 ? 22.397 15.904 -60.303 1.00 82.25 110 ASN A C 1
ATOM 853 O O . ASN A 1 110 ? 21.457 15.946 -59.512 1.00 82.25 110 ASN A O 1
ATOM 857 N N . GLN A 1 111 ? 22.833 14.745 -60.810 1.00 78.81 111 GLN A N 1
ATOM 858 C CA . GLN A 1 111 ? 22.308 13.449 -60.362 1.00 78.81 111 GLN A CA 1
ATOM 859 C C . GLN A 1 111 ? 22.667 13.176 -58.899 1.00 78.81 111 GLN A C 1
ATOM 861 O O . GLN A 1 111 ? 21.791 12.843 -58.107 1.00 78.81 111 GLN A O 1
ATOM 866 N N . MET A 1 112 ? 23.925 13.405 -58.517 1.00 78.38 112 MET A N 1
ATOM 867 C CA . MET A 1 112 ? 24.392 13.199 -57.146 1.00 78.38 112 MET A CA 1
ATOM 868 C C . MET A 1 112 ? 23.647 14.087 -56.141 1.00 78.38 112 MET A C 1
ATOM 870 O O . MET A 1 112 ? 23.325 13.635 -55.047 1.00 78.38 112 MET A O 1
ATOM 874 N N . THR A 1 113 ? 23.333 15.336 -56.502 1.00 77.12 113 THR A N 1
ATOM 875 C CA . THR A 1 113 ? 22.564 16.235 -55.626 1.00 77.12 113 THR A CA 1
ATOM 876 C C . THR A 1 113 ? 21.133 15.755 -55.391 1.00 77.12 113 THR A C 1
ATOM 878 O O . THR A 1 113 ? 20.634 15.883 -54.278 1.00 77.12 113 THR A O 1
ATOM 881 N N . LEU A 1 114 ? 20.488 15.168 -56.406 1.00 81.62 114 LEU A N 1
ATOM 882 C CA . LEU A 1 114 ? 19.140 14.605 -56.269 1.00 81.62 114 LEU A CA 1
ATOM 883 C C . LEU A 1 114 ? 19.150 13.354 -55.381 1.00 81.62 114 LEU A C 1
ATOM 885 O O . LEU A 1 114 ? 18.328 13.235 -54.476 1.00 81.62 114 LEU A O 1
ATOM 889 N N . GLU A 1 115 ? 20.122 12.461 -55.586 1.00 80.94 115 GLU A N 1
ATOM 890 C CA . GLU A 1 115 ? 20.279 11.254 -54.766 1.00 80.94 115 GLU A CA 1
ATOM 891 C C . GLU A 1 115 ? 20.587 11.584 -53.297 1.00 80.94 115 GLU A C 1
ATOM 893 O O . GLU A 1 115 ? 20.077 10.921 -52.394 1.00 80.94 115 GLU A O 1
ATOM 898 N N . LEU A 1 116 ? 21.379 12.632 -53.036 1.00 79.50 116 LEU A N 1
ATOM 899 C CA . LEU A 1 116 ? 21.649 13.121 -51.679 1.00 79.50 116 LEU A CA 1
ATOM 900 C C . LEU A 1 116 ? 20.381 13.648 -50.995 1.00 79.50 116 LEU A C 1
ATOM 902 O O . LEU A 1 116 ? 20.138 13.313 -49.837 1.00 79.50 116 LEU A O 1
ATOM 906 N N . GLU A 1 117 ? 19.550 14.419 -51.701 1.00 80.75 117 GLU A N 1
ATOM 907 C CA . GLU A 1 117 ? 18.295 14.946 -51.150 1.00 80.75 117 GLU A CA 1
ATOM 908 C C . GLU A 1 117 ? 17.293 13.819 -50.829 1.00 80.75 117 GLU A C 1
ATOM 910 O O . GLU A 1 117 ? 16.637 13.824 -49.781 1.00 80.75 117 GLU A O 1
ATOM 915 N N . GLU A 1 118 ? 17.188 12.817 -51.705 1.00 81.81 118 GLU A N 1
ATOM 916 C CA . GLU A 1 118 ? 16.371 11.623 -51.465 1.00 81.81 118 GLU A CA 1
ATOM 917 C C . GLU A 1 118 ? 16.907 10.789 -50.292 1.00 81.81 118 GLU A C 1
ATOM 919 O O . GLU A 1 118 ? 16.131 10.326 -49.443 1.00 81.81 118 GLU A O 1
ATOM 924 N N . TRP A 1 119 ? 18.232 10.647 -50.185 1.00 77.19 119 TRP A N 1
ATOM 925 C CA . TRP A 1 119 ? 18.871 9.951 -49.074 1.00 77.19 119 TRP A CA 1
ATOM 926 C C . TRP A 1 119 ? 18.616 10.661 -47.739 1.00 77.19 119 TRP A C 1
ATOM 928 O O . TRP A 1 119 ? 18.167 10.012 -46.790 1.00 77.19 119 TRP A O 1
ATOM 938 N N . GLU A 1 120 ? 18.793 11.982 -47.665 1.00 74.56 120 GLU A N 1
ATOM 939 C CA . GLU A 1 120 ? 18.511 12.773 -46.459 1.00 74.56 120 GLU A CA 1
ATOM 940 C C . GLU A 1 120 ? 17.050 12.639 -46.011 1.00 74.56 120 GLU A C 1
ATOM 942 O O . GLU A 1 120 ? 16.777 12.392 -44.829 1.00 74.56 120 GLU A O 1
ATOM 947 N N . LYS A 1 121 ? 16.094 12.702 -46.949 1.00 75.19 121 LYS A N 1
ATOM 948 C CA . LYS A 1 121 ? 14.666 12.478 -46.659 1.00 75.19 121 LYS A CA 1
ATOM 949 C C . LYS A 1 121 ? 14.406 11.073 -46.107 1.00 75.19 121 LYS A C 1
ATOM 951 O O . LYS A 1 121 ? 13.623 10.922 -45.160 1.00 75.19 121 LYS A O 1
ATOM 956 N N . SER A 1 122 ? 15.074 10.052 -46.648 1.00 70.75 122 SER A N 1
ATOM 957 C CA . SER A 1 122 ? 14.943 8.657 -46.199 1.00 70.75 122 SER A CA 1
ATOM 958 C C . SER A 1 122 ? 15.524 8.417 -44.794 1.00 70.75 122 SER A C 1
ATOM 960 O O . SER A 1 122 ? 14.955 7.671 -43.992 1.00 70.75 122 SER A O 1
ATOM 962 N N . VAL A 1 123 ? 16.622 9.095 -44.447 1.00 66.19 123 VAL A N 1
ATOM 963 C CA . VAL A 1 123 ? 17.248 9.015 -43.119 1.00 66.19 123 VAL A CA 1
ATOM 964 C C . VAL A 1 123 ? 16.425 9.785 -42.086 1.00 66.19 123 VAL A C 1
ATOM 966 O O . VAL A 1 123 ? 16.188 9.277 -40.985 1.00 66.19 123 VAL A O 1
ATOM 969 N N . ALA A 1 124 ? 15.912 10.967 -42.439 1.00 61.34 124 ALA A N 1
ATOM 970 C CA . ALA A 1 124 ? 15.069 11.780 -41.561 1.00 61.34 124 ALA A CA 1
ATOM 971 C C . ALA A 1 124 ? 13.740 11.086 -41.203 1.00 61.34 124 ALA A C 1
ATOM 973 O O . ALA A 1 124 ? 13.261 11.179 -40.071 1.00 61.34 124 ALA A O 1
ATOM 974 N N . THR A 1 125 ? 13.144 10.344 -42.138 1.00 61.25 125 THR A N 1
ATOM 975 C CA . THR A 1 125 ? 11.927 9.557 -41.874 1.00 61.25 125 THR A CA 1
ATOM 976 C C . THR A 1 125 ? 12.210 8.326 -41.012 1.00 61.25 125 THR A C 1
ATOM 978 O O . THR A 1 125 ? 11.494 8.092 -40.036 1.00 61.25 125 THR A O 1
ATOM 981 N N . ARG A 1 126 ? 13.287 7.574 -41.282 1.00 58.41 126 ARG A N 1
ATOM 982 C CA . ARG A 1 126 ? 13.672 6.403 -40.468 1.00 58.41 126 ARG A CA 1
ATOM 983 C C . ARG A 1 126 ? 14.044 6.772 -39.028 1.00 58.41 126 ARG A C 1
ATOM 985 O O . ARG A 1 126 ? 13.656 6.069 -38.097 1.00 58.41 126 ARG A O 1
ATOM 992 N N . THR A 1 127 ? 14.746 7.885 -38.824 1.00 56.69 127 THR A N 1
ATOM 993 C CA . THR A 1 127 ? 15.128 8.365 -37.482 1.00 56.69 127 THR A CA 1
ATOM 994 C C . THR A 1 127 ? 13.931 8.844 -36.658 1.00 56.69 127 THR A C 1
ATOM 996 O O . THR A 1 127 ? 13.873 8.543 -35.466 1.00 56.69 127 THR A O 1
ATOM 999 N N . ARG A 1 128 ? 12.934 9.498 -37.274 1.00 57.09 128 ARG A N 1
ATOM 1000 C CA . ARG A 1 128 ? 11.679 9.889 -36.599 1.00 57.09 128 ARG A CA 1
ATOM 1001 C C . ARG A 1 128 ? 10.823 8.689 -36.177 1.00 57.09 128 ARG A C 1
ATOM 1003 O O . ARG A 1 128 ? 10.305 8.682 -35.065 1.00 57.09 128 ARG A O 1
ATOM 1010 N N . PHE A 1 129 ? 10.715 7.652 -37.011 1.00 55.81 129 PHE A N 1
ATOM 1011 C CA . PHE A 1 129 ? 9.979 6.430 -36.648 1.00 55.81 129 PHE A CA 1
ATOM 1012 C C . PHE A 1 129 ? 10.659 5.644 -35.516 1.00 55.81 129 PHE A C 1
ATOM 1014 O O . PHE A 1 129 ? 9.989 5.172 -34.596 1.00 55.81 129 PHE A O 1
ATOM 1021 N N . LEU A 1 130 ? 11.992 5.539 -35.539 1.00 56.50 130 LEU A N 1
ATOM 1022 C CA . LEU A 1 130 ? 12.755 4.831 -34.505 1.00 56.50 130 LEU A CA 1
ATOM 1023 C C . LEU A 1 130 ? 12.766 5.569 -33.155 1.00 56.50 130 LEU A C 1
ATOM 1025 O O . LEU A 1 130 ? 12.786 4.916 -32.108 1.00 56.50 130 LEU A O 1
ATOM 1029 N N . SER A 1 131 ? 12.734 6.907 -33.153 1.00 57.59 131 SER A N 1
ATOM 1030 C CA . SER A 1 131 ? 12.705 7.703 -31.918 1.00 57.59 131 SER A CA 1
ATOM 1031 C C . SER A 1 131 ? 11.311 7.764 -31.282 1.00 57.59 131 SER A C 1
ATOM 1033 O O . SER A 1 131 ? 11.197 7.596 -30.066 1.00 57.59 131 SER A O 1
ATOM 1035 N N . MET A 1 132 ? 10.243 7.903 -32.080 1.00 56.22 132 MET A N 1
ATOM 1036 C CA . MET A 1 132 ? 8.863 7.890 -31.570 1.00 56.22 132 MET A CA 1
ATOM 1037 C C . MET A 1 132 ? 8.446 6.510 -31.043 1.00 56.22 132 MET A C 1
ATOM 1039 O O . MET A 1 132 ? 7.834 6.428 -29.978 1.00 56.22 132 MET A O 1
ATOM 1043 N N . GLY A 1 133 ? 8.829 5.422 -31.722 1.00 61.66 133 GLY A N 1
ATOM 1044 C CA . GLY A 1 133 ? 8.492 4.061 -31.287 1.00 61.66 133 GLY A CA 1
ATOM 1045 C C . GLY A 1 133 ? 9.127 3.677 -29.946 1.00 61.66 133 GLY A C 1
ATOM 1046 O O . GLY A 1 133 ? 8.464 3.105 -29.085 1.00 61.66 133 GLY A O 1
ATOM 1047 N N . ARG A 1 134 ? 10.394 4.047 -29.718 1.00 63.16 134 ARG A N 1
ATOM 1048 C CA . ARG A 1 134 ? 11.079 3.778 -28.441 1.00 63.16 134 ARG A CA 1
ATOM 1049 C C . ARG A 1 134 ? 10.496 4.592 -27.290 1.00 63.16 134 ARG A C 1
ATOM 1051 O O . ARG A 1 134 ? 10.274 4.037 -26.219 1.00 63.16 134 ARG A O 1
ATOM 1058 N N . SER A 1 135 ? 10.205 5.874 -27.511 1.00 68.81 135 SER A N 1
ATOM 1059 C CA . SER A 1 135 ? 9.604 6.736 -26.486 1.00 68.81 135 SER A CA 1
ATOM 1060 C C . SER A 1 135 ? 8.217 6.242 -26.049 1.00 68.81 135 SER A C 1
ATOM 1062 O O . SER A 1 135 ? 7.956 6.181 -24.849 1.00 68.81 135 SER A O 1
ATOM 1064 N N . MET A 1 136 ? 7.367 5.792 -26.982 1.00 74.44 136 MET A N 1
ATOM 1065 C CA . MET A 1 136 ? 6.062 5.216 -26.628 1.00 74.44 136 MET A CA 1
ATOM 1066 C C . MET A 1 136 ? 6.180 3.941 -25.789 1.00 74.44 136 MET A C 1
ATOM 1068 O O . MET A 1 136 ? 5.439 3.791 -24.823 1.00 74.44 136 MET A O 1
ATOM 1072 N N . VAL A 1 137 ? 7.121 3.043 -26.099 1.00 78.25 137 VAL A N 1
ATOM 1073 C CA . VAL A 1 137 ? 7.320 1.814 -25.308 1.00 78.25 137 VAL A CA 1
ATOM 1074 C C . VAL A 1 137 ? 7.730 2.142 -23.871 1.00 78.25 137 VAL A C 1
ATOM 1076 O O . VAL A 1 137 ? 7.188 1.554 -22.939 1.00 78.25 137 VAL A O 1
ATOM 1079 N N . PHE A 1 138 ? 8.626 3.115 -23.668 1.00 78.12 138 PHE A N 1
ATOM 1080 C CA . PHE A 1 138 ? 8.997 3.556 -22.320 1.00 78.12 138 PHE A CA 1
ATOM 1081 C C . PHE A 1 138 ? 7.820 4.178 -21.562 1.00 78.12 138 PHE A C 1
ATOM 1083 O O . PHE A 1 138 ? 7.638 3.876 -20.386 1.00 78.12 138 PHE A O 1
ATOM 1090 N N . LEU A 1 139 ? 6.998 4.998 -22.223 1.00 82.75 139 LEU A N 1
ATOM 1091 C CA . LEU A 1 139 ? 5.815 5.596 -21.597 1.00 82.75 139 LEU A CA 1
ATOM 1092 C C . LEU A 1 139 ? 4.762 4.545 -21.228 1.00 82.75 139 LEU A C 1
ATOM 1094 O O . LEU A 1 139 ? 4.201 4.610 -20.138 1.00 82.75 139 LEU A O 1
ATOM 1098 N N . ILE A 1 140 ? 4.534 3.550 -22.089 1.00 83.19 140 ILE A N 1
ATOM 1099 C CA . ILE A 1 140 ? 3.617 2.438 -21.808 1.00 83.19 140 ILE A CA 1
ATOM 1100 C C . ILE A 1 140 ? 4.137 1.601 -20.635 1.00 83.19 140 ILE A C 1
ATOM 1102 O O . ILE A 1 140 ? 3.376 1.307 -19.719 1.00 83.19 140 ILE A O 1
ATOM 1106 N N . MET A 1 141 ? 5.429 1.265 -20.616 1.00 83.31 141 MET A N 1
ATOM 1107 C CA . MET A 1 141 ? 6.047 0.517 -19.513 1.00 83.31 141 MET A CA 1
ATOM 1108 C C . MET A 1 141 ? 5.984 1.287 -18.189 1.00 83.31 141 MET A C 1
ATOM 1110 O O . MET A 1 141 ? 5.675 0.700 -17.154 1.00 83.31 141 MET A O 1
ATOM 1114 N N . LEU A 1 142 ? 6.225 2.601 -18.213 1.00 87.00 142 LEU A N 1
ATOM 1115 C CA . LEU A 1 142 ? 6.113 3.462 -17.036 1.00 87.00 142 LEU A CA 1
ATOM 1116 C C . LEU A 1 142 ? 4.666 3.532 -16.529 1.00 87.00 142 LEU A C 1
ATOM 1118 O O . LEU A 1 142 ? 4.428 3.375 -15.334 1.00 87.00 142 LEU A O 1
ATOM 1122 N N . ALA A 1 143 ? 3.697 3.724 -17.426 1.00 86.50 143 ALA A N 1
ATOM 1123 C CA . ALA A 1 143 ? 2.281 3.741 -17.072 1.00 86.50 143 ALA A CA 1
ATOM 1124 C C . ALA A 1 143 ? 1.832 2.397 -16.479 1.00 86.50 143 ALA A C 1
ATOM 1126 O O . ALA A 1 143 ? 1.127 2.377 -15.472 1.00 86.50 143 ALA A O 1
ATOM 1127 N N . LEU A 1 144 ? 2.290 1.277 -17.046 1.00 87.00 144 LEU A N 1
ATOM 1128 C CA . LEU A 1 144 ? 2.009 -0.059 -16.526 1.00 87.00 144 LEU A CA 1
ATOM 1129 C C . LEU A 1 144 ? 2.620 -0.260 -15.131 1.00 87.00 144 LEU A C 1
ATOM 1131 O O . LEU A 1 144 ? 1.950 -0.769 -14.240 1.00 87.00 144 LEU A O 1
ATOM 1135 N N . ALA A 1 145 ? 3.863 0.181 -14.916 1.00 83.75 145 ALA A N 1
ATOM 1136 C CA . ALA A 1 145 ? 4.529 0.096 -13.618 1.00 83.75 145 ALA A CA 1
ATOM 1137 C C . ALA A 1 145 ? 3.814 0.933 -12.545 1.00 83.75 145 ALA A C 1
ATOM 1139 O O . ALA A 1 145 ? 3.621 0.461 -11.425 1.00 83.75 145 ALA A O 1
ATOM 1140 N N . LEU A 1 146 ? 3.367 2.143 -12.891 1.00 83.88 146 LEU A N 1
ATOM 1141 C CA . LEU A 1 146 ? 2.578 2.990 -11.994 1.00 83.88 146 LEU A CA 1
ATOM 1142 C C . LEU A 1 146 ? 1.210 2.374 -11.686 1.00 83.88 146 LEU A C 1
ATOM 1144 O O . LEU A 1 146 ? 0.793 2.389 -10.532 1.00 83.88 146 LEU A O 1
ATOM 1148 N N . LEU A 1 147 ? 0.538 1.782 -12.678 1.00 82.81 147 LEU A N 1
ATOM 1149 C CA . LEU A 1 147 ? -0.717 1.057 -12.465 1.00 82.81 147 LEU A CA 1
ATOM 1150 C C . LEU A 1 147 ? -0.515 -0.148 -11.540 1.00 82.81 147 LEU A C 1
ATOM 1152 O O . LEU A 1 147 ? -1.270 -0.308 -10.587 1.00 82.81 147 LEU A O 1
ATOM 1156 N N . ILE A 1 148 ? 0.524 -0.957 -11.760 1.00 79.44 148 ILE A N 1
ATOM 1157 C CA . ILE A 1 148 ? 0.847 -2.102 -10.896 1.00 79.44 148 ILE A CA 1
ATOM 1158 C C . ILE A 1 148 ? 1.176 -1.630 -9.474 1.00 79.44 148 ILE A C 1
ATOM 1160 O O . ILE A 1 148 ? 0.695 -2.225 -8.512 1.00 79.44 148 ILE A O 1
ATOM 1164 N N . GLY A 1 149 ? 1.941 -0.548 -9.314 1.00 73.81 149 GLY A N 1
ATOM 1165 C CA . GLY A 1 149 ? 2.232 0.038 -8.003 1.00 73.81 149 GLY A CA 1
ATOM 1166 C C . GLY A 1 149 ? 0.979 0.571 -7.303 1.00 73.81 149 GLY A C 1
ATOM 1167 O O . GLY A 1 149 ? 0.793 0.344 -6.111 1.00 73.81 149 GLY A O 1
ATOM 1168 N N . PHE A 1 150 ? 0.074 1.211 -8.043 1.00 72.44 150 PHE A N 1
ATOM 1169 C CA . PHE A 1 150 ? -1.183 1.729 -7.508 1.00 72.44 150 PHE A CA 1
ATOM 1170 C C . PHE A 1 150 ? -2.139 0.605 -7.086 1.00 72.44 150 PHE A C 1
ATOM 1172 O O . PHE A 1 150 ? -2.651 0.620 -5.967 1.00 72.44 150 PHE A O 1
ATOM 1179 N N . PHE A 1 151 ? -2.340 -0.402 -7.942 1.00 69.75 151 PHE A N 1
ATOM 1180 C CA . PHE A 1 151 ? -3.213 -1.541 -7.643 1.00 69.75 151 PHE A CA 1
ATOM 1181 C C . PHE A 1 151 ? -2.639 -2.472 -6.576 1.00 69.75 151 PHE A C 1
ATOM 1183 O O . PHE A 1 151 ? -3.408 -3.066 -5.827 1.00 69.75 151 PHE A O 1
ATOM 1190 N N . SER A 1 152 ? -1.313 -2.590 -6.471 1.00 68.31 152 SER A N 1
ATOM 1191 C CA . SER A 1 152 ? -0.698 -3.378 -5.400 1.00 68.31 152 SER A CA 1
ATOM 1192 C C . SER A 1 152 ? -0.662 -2.620 -4.075 1.00 68.31 152 SER A C 1
ATOM 1194 O O . SER A 1 152 ? -0.927 -3.230 -3.051 1.00 68.31 152 SER A O 1
ATOM 1196 N N . GLY A 1 153 ? -0.406 -1.307 -4.066 1.00 68.06 153 GLY A N 1
ATOM 1197 C CA . GLY A 1 153 ? -0.271 -0.517 -2.837 1.00 68.06 153 GLY A CA 1
ATOM 1198 C C . GLY A 1 153 ? -1.590 -0.124 -2.168 1.00 68.06 153 GLY A C 1
ATOM 1199 O O . GLY A 1 153 ? -1.662 -0.093 -0.940 1.00 68.06 153 GLY A O 1
ATOM 1200 N N . LYS A 1 154 ? -2.640 0.150 -2.951 1.00 76.94 154 LYS A N 1
ATOM 1201 C CA . LYS A 1 154 ? -3.947 0.570 -2.429 1.00 76.94 154 LYS A CA 1
ATOM 1202 C C . LYS A 1 154 ? -4.567 -0.403 -1.408 1.00 76.94 154 LYS A C 1
ATOM 1204 O O . LYS A 1 154 ? -4.886 0.065 -0.320 1.00 76.94 154 LYS A O 1
ATOM 1209 N N . PRO A 1 155 ? -4.667 -1.725 -1.660 1.00 80.00 155 PRO A N 1
ATOM 1210 C CA . PRO A 1 155 ? -5.254 -2.639 -0.678 1.00 80.00 155 PRO A CA 1
ATOM 1211 C C . PRO A 1 155 ? -4.463 -2.685 0.638 1.00 80.00 155 PRO A C 1
ATOM 1213 O O . PRO A 1 155 ? -5.067 -2.769 1.700 1.00 80.00 155 PRO A O 1
ATOM 1216 N N . PHE A 1 156 ? -3.129 -2.564 0.603 1.00 80.94 156 PHE A N 1
ATOM 1217 C CA . PHE A 1 156 ? -2.328 -2.493 1.832 1.00 80.94 156 PHE A CA 1
ATOM 1218 C C . PHE A 1 156 ? -2.537 -1.185 2.594 1.00 80.94 156 PHE A C 1
ATOM 1220 O O . PHE A 1 156 ? -2.570 -1.190 3.823 1.00 80.94 156 PHE A O 1
ATOM 1227 N N . TYR A 1 157 ? -2.654 -0.064 1.880 1.00 82.81 157 TYR A N 1
ATOM 1228 C CA . TYR A 1 157 ? -2.922 1.229 2.502 1.00 82.81 157 TYR A CA 1
ATOM 1229 C C . TYR A 1 157 ? -4.305 1.256 3.159 1.00 82.81 157 TYR A C 1
ATOM 1231 O O . TYR A 1 157 ? -4.421 1.681 4.308 1.00 82.81 157 TYR A O 1
ATOM 1239 N N . ASP A 1 158 ? -5.325 0.762 2.459 1.00 86.69 158 ASP A N 1
ATOM 1240 C CA . ASP A 1 158 ? -6.698 0.702 2.958 1.00 86.69 158 ASP A CA 1
ATOM 1241 C C . ASP A 1 158 ? -6.788 -0.234 4.180 1.00 86.69 158 ASP A C 1
ATOM 1243 O O . ASP A 1 158 ? -7.355 0.146 5.207 1.00 86.69 158 ASP A O 1
ATOM 1247 N N . ASP A 1 159 ? -6.125 -1.398 4.135 1.00 88.12 159 ASP A N 1
ATOM 1248 C CA . ASP A 1 159 ? -6.013 -2.320 5.275 1.00 88.12 159 ASP A CA 1
ATOM 1249 C C . ASP A 1 159 ? -5.306 -1.668 6.480 1.00 88.12 159 ASP A C 1
ATOM 1251 O O . ASP A 1 159 ? -5.763 -1.795 7.619 1.00 88.12 159 ASP A O 1
ATOM 1255 N N . TYR A 1 160 ? -4.217 -0.928 6.247 1.00 88.06 160 TYR A N 1
ATOM 1256 C CA . TYR A 1 160 ? -3.499 -0.206 7.301 1.00 88.06 160 TYR A CA 1
ATOM 1257 C C . TYR A 1 160 ? -4.360 0.895 7.939 1.00 88.06 160 TYR A C 1
ATOM 1259 O O . TYR A 1 160 ? -4.377 1.045 9.164 1.00 88.06 160 TYR A O 1
ATOM 1267 N N . GLN A 1 161 ? -5.101 1.661 7.132 1.00 90.56 161 GLN A N 1
ATOM 1268 C CA . GLN A 1 161 ? -6.015 2.685 7.645 1.00 90.56 161 GLN A CA 1
ATOM 1269 C C . GLN A 1 161 ? -7.176 2.071 8.428 1.00 90.56 161 GLN A C 1
ATOM 1271 O O . GLN A 1 161 ? -7.530 2.601 9.481 1.00 90.56 161 GLN A O 1
ATOM 1276 N N . ALA A 1 162 ? -7.732 0.946 7.969 1.00 91.69 162 ALA A N 1
ATOM 1277 C CA . ALA A 1 162 ? -8.759 0.211 8.700 1.00 91.69 162 ALA A CA 1
ATOM 1278 C C . ALA A 1 162 ? -8.231 -0.254 10.066 1.00 91.69 162 ALA A C 1
ATOM 1280 O O . ALA A 1 162 ? -8.851 0.012 11.092 1.00 91.69 162 ALA A O 1
ATOM 1281 N N . GLN A 1 163 ? -7.034 -0.843 10.123 1.00 91.81 163 GLN A N 1
ATOM 1282 C CA . GLN A 1 163 ? -6.426 -1.235 11.398 1.00 91.81 163 GLN A CA 1
ATOM 1283 C C . GLN A 1 163 ? -6.237 -0.034 12.341 1.00 91.81 163 GLN A C 1
ATOM 1285 O O . GLN A 1 163 ? -6.554 -0.110 13.529 1.00 91.81 163 GLN A O 1
ATOM 1290 N N . LYS A 1 164 ? -5.776 1.106 11.813 1.00 92.38 164 LYS A N 1
ATOM 1291 C CA . LYS A 1 164 ? -5.611 2.338 12.593 1.00 92.38 164 LYS A CA 1
ATOM 1292 C C . LYS A 1 164 ? -6.947 2.878 13.121 1.00 92.38 164 LYS A C 1
ATOM 1294 O O . LYS A 1 164 ? -7.002 3.312 14.270 1.00 92.38 164 LYS A O 1
ATOM 1299 N N . GLN A 1 165 ? -8.008 2.847 12.312 1.00 93.75 165 GLN A N 1
ATOM 1300 C CA . GLN A 1 165 ? -9.355 3.235 12.742 1.00 93.75 165 GLN A CA 1
ATOM 1301 C C . GLN A 1 165 ? -9.897 2.303 13.829 1.00 93.75 165 GLN A C 1
ATOM 1303 O O . GLN A 1 165 ? -10.495 2.789 14.785 1.00 93.75 165 GLN A O 1
ATOM 1308 N N . ALA A 1 166 ? -9.657 0.992 13.734 1.00 93.75 166 ALA A N 1
ATOM 1309 C CA . ALA A 1 166 ? -10.090 0.037 14.752 1.00 93.75 166 ALA A CA 1
ATOM 1310 C C . ALA A 1 166 ? -9.416 0.286 16.113 1.00 93.75 166 ALA A C 1
ATOM 1312 O O . ALA A 1 166 ? -10.084 0.305 17.148 1.00 93.75 166 ALA A O 1
ATOM 1313 N N . GLU A 1 167 ? -8.105 0.545 16.115 1.00 93.50 167 GLU A N 1
ATOM 1314 C CA . GLU A 1 167 ? -7.355 0.898 17.329 1.00 93.50 167 GLU A CA 1
ATOM 1315 C C . GLU A 1 167 ? -7.813 2.238 17.921 1.00 93.50 167 GLU A C 1
ATOM 1317 O O . GLU A 1 167 ? -8.011 2.359 19.131 1.00 93.50 167 GLU A O 1
ATOM 1322 N N . ALA A 1 168 ? -8.034 3.249 17.076 1.00 93.31 168 ALA A N 1
ATOM 1323 C CA . ALA A 1 168 ? -8.541 4.543 17.523 1.00 93.31 168 ALA A CA 1
ATOM 1324 C C . ALA A 1 168 ? -9.960 4.427 18.114 1.00 93.31 168 ALA A C 1
ATOM 1326 O O . ALA A 1 168 ? -10.219 4.954 19.195 1.00 93.31 168 ALA A O 1
ATOM 1327 N N . ALA A 1 169 ? -10.845 3.658 17.477 1.00 93.88 169 ALA A N 1
ATOM 1328 C CA . ALA A 1 169 ? -12.179 3.363 17.992 1.00 93.88 169 ALA A CA 1
ATOM 1329 C C . ALA A 1 169 ? -12.138 2.653 19.355 1.00 93.88 169 ALA A C 1
ATOM 1331 O O . ALA A 1 169 ? -12.908 2.998 20.248 1.00 93.88 169 ALA A O 1
ATOM 1332 N N . TYR A 1 170 ? -11.215 1.709 19.566 1.00 94.25 170 TYR A N 1
ATOM 1333 C CA . TYR A 1 170 ? -11.031 1.069 20.874 1.00 94.25 170 TYR A CA 1
ATOM 1334 C C . TYR A 1 170 ? -10.671 2.086 21.972 1.00 94.25 170 TYR A C 1
ATOM 1336 O O . TYR A 1 170 ? -11.183 2.017 23.095 1.00 94.25 170 TYR A O 1
ATOM 1344 N N . VAL A 1 171 ? -9.807 3.058 21.661 1.00 94.31 171 VAL A N 1
ATOM 1345 C CA . VAL A 1 171 ? -9.451 4.134 22.600 1.00 94.31 171 VAL A CA 1
ATOM 1346 C C . VAL A 1 171 ? -10.674 4.992 22.933 1.00 94.31 171 VAL A C 1
ATOM 1348 O O . VAL A 1 171 ? -10.903 5.301 24.102 1.00 94.31 171 VAL A O 1
ATOM 1351 N N . GLU A 1 172 ? -11.495 5.319 21.940 1.00 94.44 172 GLU A N 1
ATOM 1352 C CA . GLU A 1 172 ? -12.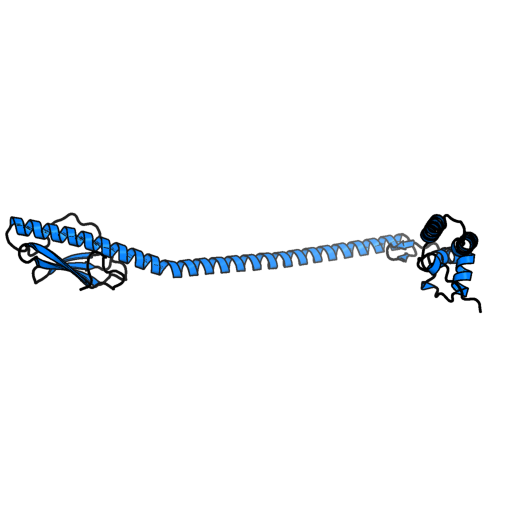744 6.065 22.132 1.00 94.44 172 GLU A CA 1
ATOM 1353 C C . GLU A 1 172 ? -13.767 5.282 22.966 1.00 94.44 172 GLU A C 1
ATOM 1355 O O . GLU A 1 172 ? -14.384 5.837 23.877 1.00 94.44 172 GLU A O 1
ATOM 1360 N N . LEU A 1 173 ? -13.885 3.971 22.746 1.00 94.50 173 LEU A N 1
ATOM 1361 C CA . LEU A 1 173 ? -14.715 3.095 23.572 1.00 94.50 173 LEU A CA 1
ATOM 1362 C C . LEU A 1 173 ? -14.202 3.017 25.018 1.00 94.50 173 LEU A C 1
ATOM 1364 O O . LEU A 1 173 ? -14.995 2.988 25.955 1.00 94.50 173 LEU A O 1
ATOM 1368 N N . THR A 1 174 ? -12.885 3.081 25.226 1.00 94.06 174 THR A N 1
ATOM 1369 C CA . THR A 1 174 ? -12.291 3.168 26.570 1.00 94.06 174 THR A CA 1
ATOM 1370 C C . THR A 1 174 ? -12.651 4.484 27.265 1.00 94.06 174 THR A C 1
ATOM 1372 O O . THR A 1 174 ? -12.982 4.481 28.451 1.00 94.06 174 THR A O 1
ATOM 1375 N N . LYS A 1 175 ? -12.646 5.615 26.543 1.00 95.06 175 LYS A N 1
ATOM 1376 C CA . LYS A 1 175 ? -13.110 6.908 27.081 1.00 95.06 175 LYS A CA 1
ATOM 1377 C C . LYS A 1 175 ? -14.589 6.845 27.477 1.00 95.06 175 LYS A C 1
ATOM 1379 O O . LYS A 1 175 ? -14.936 7.278 28.576 1.00 95.06 175 LYS A O 1
ATOM 1384 N N . ALA A 1 176 ? -15.434 6.255 26.629 1.00 94.56 176 ALA A N 1
ATOM 1385 C CA . ALA A 1 176 ? -16.848 6.037 26.931 1.00 94.56 176 ALA A CA 1
ATOM 1386 C C . ALA A 1 176 ? -17.040 5.131 28.161 1.00 94.56 176 ALA A C 1
ATOM 1388 O O . ALA A 1 176 ? -17.810 5.466 29.059 1.00 94.56 176 ALA A O 1
ATOM 1389 N N . GLY A 1 177 ? -16.287 4.030 28.252 1.00 93.75 177 GLY A N 1
ATOM 1390 C CA . GLY A 1 177 ? -16.291 3.128 29.405 1.00 93.75 177 GLY A CA 1
ATOM 1391 C C . GLY A 1 177 ? -15.901 3.823 30.708 1.00 93.75 177 GLY A C 1
ATOM 1392 O O . GLY A 1 177 ? -16.560 3.631 31.727 1.00 93.75 177 GLY A O 1
ATOM 1393 N N . ASN A 1 178 ? -14.885 4.689 30.684 1.00 94.62 178 ASN A N 1
ATOM 1394 C CA . ASN A 1 178 ? -14.507 5.493 31.850 1.00 94.62 178 ASN A CA 1
ATOM 1395 C C . ASN A 1 178 ? -15.615 6.474 32.251 1.00 94.62 178 ASN A C 1
ATOM 1397 O O . ASN A 1 178 ? -15.943 6.571 33.429 1.00 94.62 178 ASN A O 1
ATOM 1401 N N . SER A 1 179 ? -16.240 7.138 31.276 1.00 95.12 179 SER A N 1
ATOM 1402 C CA . SER A 1 179 ? -17.363 8.048 31.518 1.00 95.12 179 SER A CA 1
ATOM 1403 C C . SER A 1 179 ? -18.561 7.335 32.166 1.00 95.12 179 SER A C 1
ATOM 1405 O O . SER A 1 179 ? -19.142 7.836 33.130 1.00 95.12 179 SER A O 1
ATOM 1407 N N . VAL A 1 180 ? -18.886 6.123 31.703 1.00 94.88 180 VAL A N 1
ATOM 1408 C CA . VAL A 1 180 ? -19.918 5.270 32.314 1.00 94.88 180 VAL A CA 1
ATOM 1409 C C . VAL A 1 180 ? -19.525 4.849 33.731 1.00 94.88 180 VAL A C 1
ATOM 1411 O O . VAL A 1 180 ? -20.345 4.939 34.642 1.00 94.88 180 VAL A O 1
ATOM 1414 N N . MET A 1 181 ? -18.271 4.451 33.955 1.00 93.12 181 MET A N 1
ATOM 1415 C CA . MET A 1 181 ? -17.781 4.082 35.287 1.00 93.12 181 MET A CA 1
ATOM 1416 C C . MET A 1 181 ? -17.834 5.248 36.279 1.00 93.12 181 MET A C 1
ATOM 1418 O O . MET A 1 181 ? -18.215 5.056 37.434 1.00 93.12 181 MET A O 1
ATOM 1422 N N . ASP A 1 182 ? -17.496 6.460 35.844 1.00 94.06 182 ASP A N 1
ATOM 1423 C CA . ASP A 1 182 ? -17.593 7.662 36.674 1.00 94.06 182 ASP A CA 1
ATOM 1424 C C . ASP A 1 182 ? -19.050 8.004 37.003 1.00 94.06 182 ASP A C 1
ATOM 1426 O O . ASP A 1 182 ? -19.367 8.307 38.156 1.00 94.06 182 ASP A O 1
ATOM 1430 N N . TYR A 1 183 ? -19.956 7.857 36.031 1.00 94.44 183 TYR A N 1
ATOM 1431 C CA . TYR A 1 183 ? -21.393 7.979 36.271 1.00 94.44 183 TYR A CA 1
ATOM 1432 C C . TYR A 1 183 ? -21.884 6.960 37.306 1.00 94.44 183 TYR A C 1
ATOM 1434 O O . TYR A 1 183 ? -22.594 7.329 38.241 1.00 94.44 183 TYR A O 1
ATOM 1442 N N . MET A 1 184 ? -21.481 5.692 37.186 1.00 93.19 184 MET A N 1
ATOM 1443 C CA . MET A 1 184 ? -21.860 4.638 38.131 1.00 93.19 184 MET A CA 1
ATOM 1444 C C . MET A 1 184 ? -21.329 4.910 39.541 1.00 93.19 184 MET A C 1
ATOM 1446 O O . MET A 1 184 ? -22.043 4.687 40.515 1.00 93.19 184 MET A O 1
ATOM 1450 N N . ARG A 1 185 ? -20.102 5.428 39.677 1.00 91.62 185 ARG A N 1
ATOM 1451 C CA . ARG A 1 185 ? -19.542 5.818 40.983 1.00 91.62 185 ARG A CA 1
ATOM 1452 C C . ARG A 1 185 ? -20.352 6.938 41.635 1.00 91.62 185 ARG A C 1
ATOM 1454 O O . ARG A 1 185 ? -20.577 6.892 42.843 1.00 91.62 185 ARG A O 1
ATOM 1461 N N . ALA A 1 186 ? -20.800 7.916 40.847 1.00 94.06 186 ALA A N 1
ATOM 1462 C CA . ALA A 1 186 ? -21.577 9.050 41.340 1.00 94.06 186 ALA A CA 1
ATOM 1463 C C . ALA A 1 186 ? -23.039 8.688 41.663 1.00 94.06 186 ALA A C 1
ATOM 1465 O O . ALA A 1 186 ? -23.554 9.101 42.698 1.00 94.06 186 ALA A O 1
ATOM 1466 N N . ASN A 1 187 ? -23.694 7.903 40.802 1.00 94.19 187 ASN A N 1
ATOM 1467 C CA . ASN A 1 187 ? -25.146 7.675 40.839 1.00 94.19 187 ASN A CA 1
ATOM 1468 C C . ASN A 1 187 ? -25.555 6.265 41.285 1.00 94.19 187 ASN A C 1
ATOM 1470 O O . ASN A 1 187 ? -26.748 5.986 41.391 1.00 94.19 187 ASN A O 1
ATOM 1474 N N . GLN A 1 188 ? -24.591 5.367 41.517 1.00 90.69 188 GLN A N 1
ATOM 1475 C CA . GLN A 1 188 ? -24.803 3.976 41.949 1.00 90.69 188 GLN A CA 1
ATOM 1476 C C . GLN A 1 188 ? -25.702 3.149 41.007 1.00 90.69 188 GLN A C 1
ATOM 1478 O O . GLN A 1 188 ? -26.246 2.118 41.397 1.00 90.69 188 GLN A O 1
ATOM 1483 N N . THR A 1 189 ? -25.866 3.592 39.759 1.00 91.19 189 THR A N 1
ATOM 1484 C CA . THR A 1 189 ? -26.745 2.990 38.748 1.00 91.19 189 THR A CA 1
ATOM 1485 C C . THR A 1 189 ? -26.045 2.955 37.395 1.00 91.19 189 THR A C 1
ATOM 1487 O O . THR A 1 189 ? -25.215 3.817 37.092 1.00 91.19 189 THR A O 1
ATOM 1490 N N . PHE A 1 190 ? -26.355 1.937 36.588 1.00 91.69 190 PHE A N 1
ATOM 1491 C CA . PHE A 1 190 ? -25.881 1.860 35.208 1.00 91.69 190 PHE A CA 1
ATOM 1492 C C . PHE A 1 190 ? -26.706 2.833 34.347 1.00 91.69 190 PHE A C 1
ATOM 1494 O O . PHE A 1 190 ? -27.932 2.816 34.457 1.00 91.69 190 PHE A O 1
ATOM 1501 N N . PRO A 1 191 ? -26.077 3.704 33.540 1.00 92.50 191 PRO A N 1
ATOM 1502 C CA . PRO A 1 191 ? -26.808 4.698 32.764 1.00 92.50 191 PRO A CA 1
ATOM 1503 C C . PRO A 1 191 ? -27.585 4.065 31.600 1.00 92.50 191 PRO A C 1
ATOM 1505 O O . PRO A 1 191 ? -27.147 3.075 31.024 1.00 92.50 191 PRO A O 1
ATOM 1508 N N . ASP A 1 192 ? -28.697 4.684 31.198 1.00 91.06 192 ASP A N 1
ATOM 1509 C CA . ASP A 1 192 ? -29.461 4.269 30.006 1.00 91.06 192 ASP A CA 1
ATOM 1510 C C . ASP A 1 192 ? -28.835 4.785 28.697 1.00 91.06 192 ASP A C 1
ATOM 1512 O O . ASP A 1 192 ? -29.011 4.209 27.623 1.00 91.06 192 ASP A O 1
ATOM 1516 N N . THR A 1 193 ? -28.080 5.885 28.776 1.00 92.06 193 THR A N 1
ATOM 1517 C CA . THR A 1 193 ? -27.380 6.510 27.646 1.00 92.06 193 THR A CA 1
ATOM 1518 C C . THR A 1 193 ? -25.930 6.796 28.000 1.00 92.06 193 THR A C 1
ATOM 1520 O O . THR A 1 193 ? -25.635 7.145 29.142 1.00 92.06 193 THR A O 1
ATOM 1523 N N . VAL A 1 194 ? -25.026 6.720 27.022 1.00 91.19 194 VAL A N 1
ATOM 1524 C CA . VAL A 1 194 ? -23.607 7.036 27.241 1.00 91.19 194 VAL A CA 1
ATOM 1525 C C . VAL A 1 194 ? -23.486 8.489 27.727 1.00 91.19 194 VAL A C 1
ATOM 1527 O O . VAL A 1 194 ? -23.949 9.389 27.021 1.00 91.19 194 VAL A O 1
ATOM 1530 N N . PRO A 1 195 ? -22.905 8.745 28.914 1.00 92.25 195 PRO A N 1
ATOM 1531 C CA . PRO A 1 195 ? -22.720 10.106 29.398 1.00 92.25 195 PRO A CA 1
ATOM 1532 C C . PRO A 1 195 ? -21.806 10.905 28.460 1.00 92.25 195 PRO A C 1
ATOM 1534 O O . PRO A 1 195 ? -21.007 10.340 27.718 1.00 92.25 195 PRO A O 1
ATOM 1537 N N . SER A 1 196 ? -21.928 12.232 28.469 1.00 89.50 196 SER A N 1
ATOM 1538 C CA . SER A 1 196 ? -21.165 13.088 27.555 1.00 89.50 196 SER A CA 1
ATOM 1539 C C . SER A 1 196 ? -19.659 13.013 27.828 1.00 89.50 196 SER A C 1
ATOM 1541 O O . SER A 1 196 ? -19.214 13.192 28.961 1.00 89.50 196 SER A O 1
ATOM 1543 N N . PHE A 1 197 ? -18.865 12.844 26.770 1.00 90.25 197 PHE A N 1
ATOM 1544 C CA . PHE A 1 197 ? -17.403 12.899 26.804 1.00 90.25 197 PHE A CA 1
ATOM 1545 C C . PHE A 1 197 ? -16.863 13.510 25.502 1.00 90.25 197 PHE A C 1
ATOM 1547 O O . PHE A 1 197 ? -17.573 13.594 24.499 1.00 90.25 197 PHE A O 1
ATOM 1554 N N . ALA A 1 198 ? -15.610 13.970 25.517 1.00 87.00 198 ALA A N 1
ATOM 1555 C CA . ALA A 1 198 ? -14.957 14.490 24.318 1.00 87.00 198 ALA A CA 1
ATOM 1556 C C . ALA A 1 198 ? -14.682 13.346 23.333 1.00 87.00 198 ALA A C 1
ATOM 1558 O O . ALA A 1 198 ? -13.917 12.431 23.645 1.00 87.00 198 ALA A O 1
ATOM 1559 N N . ARG A 1 199 ? -15.320 13.418 22.164 1.00 83.44 199 ARG A N 1
ATOM 1560 C CA . ARG A 1 199 ? -15.315 12.372 21.143 1.00 83.44 199 ARG A CA 1
ATOM 1561 C C . ARG A 1 199 ? -14.479 12.788 19.937 1.00 83.44 199 ARG A C 1
ATOM 1563 O O . ARG A 1 199 ? -14.637 13.904 19.445 1.00 83.44 199 ARG A O 1
ATOM 1570 N N . GLU A 1 200 ? -13.648 11.879 19.439 1.00 87.38 200 GLU A N 1
ATOM 1571 C CA . GLU A 1 200 ? -12.845 12.092 18.231 1.00 87.38 200 GLU A CA 1
ATOM 1572 C C . GLU A 1 200 ? -13.171 11.062 17.145 1.00 87.38 200 GLU A C 1
ATOM 1574 O O . GLU A 1 200 ? -12.989 9.861 17.324 1.00 87.38 200 GLU A O 1
ATOM 1579 N N . GLY A 1 201 ? -13.594 11.549 15.976 1.00 85.69 201 GLY A N 1
ATOM 1580 C CA . GLY A 1 201 ? -13.928 10.718 14.820 1.00 85.69 201 GLY A CA 1
ATOM 1581 C C . GLY A 1 201 ? -15.432 10.559 14.587 1.00 85.69 201 GLY A C 1
ATOM 1582 O O . GLY A 1 201 ? -16.246 10.588 15.509 1.00 85.69 201 GLY A O 1
ATOM 1583 N N . ASP A 1 202 ? -15.786 10.398 13.315 1.00 92.00 202 ASP A N 1
ATOM 1584 C CA . ASP A 1 202 ? -17.148 10.363 12.770 1.00 92.00 202 ASP A CA 1
ATOM 1585 C C . ASP A 1 202 ? -17.491 9.026 12.084 1.00 92.00 202 ASP A C 1
ATOM 1587 O O . ASP A 1 202 ? -18.534 8.904 11.443 1.00 92.00 202 ASP A O 1
ATOM 1591 N N . TYR A 1 203 ? -16.626 8.019 12.232 1.00 93.81 203 TYR A N 1
ATOM 1592 C CA . TYR A 1 203 ? -16.705 6.706 11.576 1.00 93.81 203 TYR A CA 1
ATOM 1593 C C . TYR A 1 203 ? -17.306 5.592 12.452 1.00 93.81 203 TYR A C 1
ATOM 1595 O O . TYR A 1 203 ? -17.236 4.407 12.126 1.00 93.81 203 TYR A O 1
ATOM 1603 N N . TYR A 1 204 ? -17.890 5.945 13.592 1.00 94.62 204 TYR A N 1
ATOM 1604 C CA . TYR A 1 204 ? -18.528 4.997 14.501 1.00 94.62 204 TYR A CA 1
ATOM 1605 C C . TYR A 1 204 ? -19.751 5.624 15.163 1.00 94.62 204 TYR A C 1
ATOM 1607 O O . TYR A 1 204 ? -20.013 6.808 14.981 1.00 94.62 204 TYR A O 1
ATOM 1615 N N . ASP A 1 205 ? -20.463 4.849 15.970 1.00 94.31 205 ASP A N 1
ATOM 1616 C CA . ASP A 1 205 ? -21.515 5.272 16.888 1.00 94.31 205 ASP A CA 1
ATOM 1617 C C . ASP A 1 205 ? -21.396 4.457 18.176 1.00 94.31 205 ASP A C 1
ATOM 1619 O O . ASP A 1 205 ? -21.163 3.249 18.121 1.00 94.31 205 ASP A O 1
ATOM 1623 N N . ILE A 1 206 ? 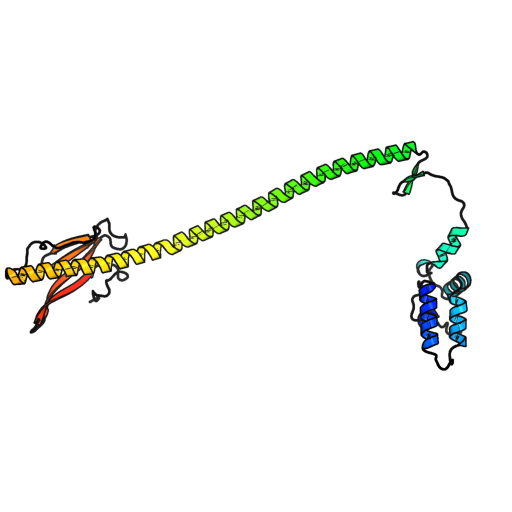-21.530 5.109 19.335 1.00 94.88 206 ILE A N 1
ATOM 1624 C CA . ILE A 1 206 ? -21.472 4.440 20.642 1.00 94.88 206 ILE A CA 1
ATOM 1625 C C . ILE A 1 206 ? -22.836 4.528 21.304 1.00 94.88 206 ILE A C 1
ATOM 1627 O O . ILE A 1 206 ? -23.425 5.605 21.399 1.00 94.88 206 ILE A O 1
ATOM 1631 N N . LYS A 1 207 ? -23.318 3.392 21.793 1.00 94.88 207 LYS A N 1
ATOM 1632 C CA . LYS A 1 207 ? -24.576 3.290 22.524 1.00 94.88 207 LYS A CA 1
ATOM 1633 C C . LYS A 1 207 ? -24.451 2.303 23.674 1.00 94.88 207 LYS A C 1
ATOM 1635 O O . LYS A 1 207 ? -23.592 1.421 23.676 1.00 94.88 207 LYS A O 1
ATOM 1640 N N . ILE A 1 208 ? -25.362 2.438 24.623 1.00 94.50 208 ILE A N 1
ATOM 1641 C CA . ILE A 1 208 ? -25.575 1.429 25.649 1.00 94.50 208 ILE A CA 1
ATOM 1642 C C . ILE A 1 208 ? -26.480 0.347 25.070 1.00 94.50 208 ILE A C 1
ATOM 1644 O O . ILE A 1 208 ? -27.468 0.636 24.393 1.00 94.50 208 ILE A O 1
ATOM 1648 N N . VAL A 1 209 ? -26.096 -0.902 25.294 1.00 93.75 209 VAL A N 1
ATOM 1649 C CA . VAL A 1 209 ? -26.864 -2.088 24.916 1.00 93.75 209 VAL A CA 1
ATOM 1650 C C . VAL A 1 209 ? -27.237 -2.869 26.181 1.00 93.75 209 VAL A C 1
ATOM 1652 O O . VAL A 1 209 ? -26.665 -2.612 27.246 1.00 93.75 209 VAL A O 1
ATOM 1655 N N . PRO A 1 210 ? -28.222 -3.786 26.108 1.00 88.44 210 PRO A N 1
ATOM 1656 C CA . PRO A 1 210 ? -28.616 -4.597 27.256 1.00 88.44 210 PRO A CA 1
ATOM 1657 C C . PRO A 1 210 ? -27.431 -5.326 27.904 1.00 88.44 210 PRO A C 1
ATOM 1659 O O . PRO A 1 210 ? -26.380 -5.484 27.289 1.00 88.44 210 PRO A O 1
ATOM 1662 N N . GLU A 1 211 ? -27.631 -5.803 29.134 1.00 86.69 211 GLU A N 1
ATOM 1663 C CA . GLU A 1 211 ? -26.607 -6.526 29.909 1.00 86.69 211 GLU A CA 1
ATOM 1664 C C . GLU A 1 211 ? -25.415 -5.644 30.324 1.00 86.69 211 GLU A C 1
ATOM 1666 O O . GLU A 1 211 ? -24.266 -6.076 30.287 1.00 86.69 211 GLU A O 1
ATOM 1671 N N . ASN A 1 212 ? -25.684 -4.398 30.740 1.00 91.44 212 ASN A N 1
ATOM 1672 C CA . ASN A 1 212 ? -24.680 -3.459 31.263 1.00 91.44 212 ASN A CA 1
ATOM 1673 C C . ASN A 1 212 ? -23.461 -3.319 30.340 1.00 91.44 212 ASN A C 1
ATOM 1675 O O . ASN A 1 212 ? -22.311 -3.392 30.778 1.00 91.44 212 ASN A O 1
ATOM 1679 N N . SER A 1 213 ? -23.723 -3.166 29.046 1.00 94.19 213 SER A N 1
ATOM 1680 C CA . SER A 1 213 ? -22.694 -3.229 28.019 1.00 94.19 213 SER A CA 1
ATOM 1681 C C . SER A 1 213 ? -22.700 -1.980 27.142 1.00 94.19 213 SER A C 1
ATOM 1683 O O . SER A 1 213 ? -23.725 -1.322 26.950 1.00 94.19 213 SER A O 1
ATOM 1685 N N . ILE A 1 214 ? -21.531 -1.644 26.603 1.00 95.44 214 ILE A N 1
ATOM 1686 C CA . ILE A 1 214 ? -21.333 -0.499 25.712 1.00 95.44 214 ILE A CA 1
ATOM 1687 C C . ILE A 1 214 ? -20.903 -1.035 24.353 1.00 95.44 214 ILE A C 1
ATOM 1689 O O . ILE A 1 214 ? -19.891 -1.724 24.247 1.00 95.44 214 ILE A O 1
ATOM 1693 N N . GLU A 1 215 ? -21.664 -0.723 23.309 1.00 96.00 215 GLU A N 1
ATOM 1694 C CA . GLU A 1 215 ? -21.348 -1.118 21.938 1.00 96.00 215 GLU A CA 1
ATOM 1695 C C . GLU A 1 215 ? -20.867 0.097 21.144 1.00 96.00 215 GLU A C 1
ATOM 1697 O O . GLU A 1 215 ? -21.572 1.104 21.048 1.00 96.00 215 GLU A O 1
ATOM 1702 N N . LEU A 1 216 ? -19.690 -0.032 20.531 1.00 96.06 216 LEU A N 1
ATOM 1703 C CA . LEU A 1 216 ? -19.227 0.818 19.442 1.00 96.06 216 LEU A CA 1
ATOM 1704 C C . LEU A 1 216 ? -19.485 0.096 18.124 1.00 96.06 216 LEU A C 1
ATOM 1706 O O . LEU A 1 216 ? -18.914 -0.965 17.881 1.00 96.06 216 LEU A O 1
ATOM 1710 N N . ARG A 1 217 ? -20.313 0.675 17.258 1.00 96.12 217 ARG A N 1
ATOM 1711 C CA . ARG A 1 217 ? -20.585 0.149 15.917 1.00 96.12 217 ARG A CA 1
ATOM 1712 C C . ARG A 1 217 ? -19.994 1.076 14.866 1.00 96.12 217 ARG A C 1
ATOM 1714 O O . ARG A 1 217 ? -20.206 2.282 14.925 1.00 96.12 217 ARG A O 1
ATOM 1721 N N . PHE A 1 218 ? -19.256 0.522 13.914 1.00 96.00 218 PHE A N 1
ATOM 1722 C CA . PHE A 1 218 ? -18.719 1.292 12.794 1.00 96.00 218 PHE A CA 1
ATOM 1723 C C . PHE A 1 218 ? -19.843 1.658 11.818 1.00 96.00 218 PHE A C 1
ATOM 1725 O O . PHE A 1 218 ? -20.710 0.832 11.521 1.00 96.00 218 PHE A O 1
ATOM 1732 N N . ASN A 1 219 ? -19.840 2.904 11.343 1.00 94.31 219 ASN A N 1
ATOM 1733 C CA . ASN A 1 219 ? -20.859 3.424 10.430 1.00 94.31 219 ASN A CA 1
ATOM 1734 C C . ASN A 1 219 ? -20.346 3.440 8.976 1.00 94.31 219 ASN A C 1
ATOM 1736 O O . ASN A 1 219 ? -19.277 2.914 8.676 1.00 94.31 219 ASN A O 1
ATOM 1740 N N . GLN A 1 220 ? -21.107 4.047 8.062 1.00 92.81 220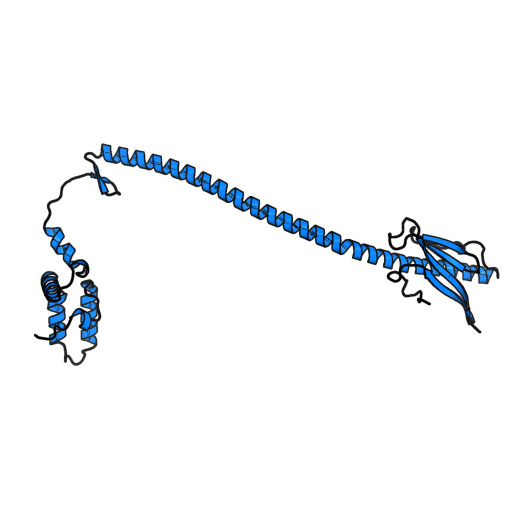 GLN A N 1
ATOM 1741 C CA . GLN A 1 220 ? -20.768 4.097 6.632 1.00 92.81 220 GLN A CA 1
ATOM 1742 C C . GLN A 1 220 ? -19.519 4.937 6.309 1.00 92.81 220 GLN A C 1
ATOM 1744 O O . GLN A 1 220 ? -18.968 4.800 5.224 1.00 92.81 220 GLN A O 1
ATOM 1749 N N . ASN A 1 221 ? -19.055 5.785 7.234 1.00 92.88 221 ASN A N 1
ATOM 1750 C CA . ASN A 1 221 ? -17.830 6.572 7.066 1.00 92.88 221 ASN A CA 1
ATOM 1751 C C . ASN A 1 221 ? -16.569 5.786 7.477 1.00 92.88 221 ASN A C 1
ATOM 1753 O O . ASN A 1 221 ? -15.450 6.272 7.295 1.00 92.88 221 ASN A O 1
ATOM 1757 N N . ALA A 1 222 ? -16.722 4.591 8.058 1.00 92.69 222 ALA A N 1
ATOM 1758 C CA . ALA A 1 222 ? -15.601 3.701 8.336 1.00 92.69 222 ALA A CA 1
ATOM 1759 C C . ALA A 1 222 ? -15.018 3.120 7.045 1.00 92.69 222 ALA A C 1
ATOM 1761 O O . ALA A 1 222 ? -15.708 2.999 6.030 1.00 92.69 222 ALA A O 1
ATOM 1762 N N . GLN A 1 223 ? -13.748 2.711 7.099 1.00 92.38 223 GLN A N 1
ATOM 1763 C CA . GLN A 1 223 ? -13.135 1.974 5.993 1.00 92.38 223 GLN A CA 1
ATOM 1764 C C . GLN A 1 223 ? -13.940 0.710 5.667 1.00 92.38 223 GLN A C 1
ATOM 1766 O O . GLN A 1 223 ? -14.453 0.062 6.577 1.00 92.38 223 GLN A O 1
ATOM 1771 N N . ASP A 1 224 ? -14.010 0.333 4.387 1.00 85.81 224 ASP A N 1
ATOM 1772 C CA . ASP A 1 224 ? -14.884 -0.742 3.876 1.00 85.81 224 ASP A CA 1
ATOM 1773 C C . ASP A 1 224 ? -14.766 -2.064 4.657 1.00 85.81 224 ASP A C 1
ATOM 1775 O O . ASP A 1 224 ? -15.746 -2.774 4.857 1.00 85.81 224 ASP A O 1
ATOM 1779 N N . GLY A 1 225 ? -13.574 -2.385 5.167 1.00 84.06 225 GLY A N 1
ATOM 1780 C CA . GLY A 1 225 ? -13.341 -3.583 5.978 1.00 84.06 225 GLY A CA 1
ATOM 1781 C C . GLY A 1 225 ? -13.886 -3.537 7.414 1.00 84.06 225 GLY A C 1
ATOM 1782 O O . GLY A 1 225 ? -13.840 -4.552 8.104 1.00 84.06 225 GLY A O 1
ATOM 1783 N N . LEU A 1 226 ? -14.357 -2.382 7.880 1.00 91.12 226 LEU A N 1
ATOM 1784 C CA . LEU A 1 226 ? -14.899 -2.159 9.221 1.00 91.12 226 LEU A CA 1
ATOM 1785 C C . LEU A 1 226 ? -16.388 -1.829 9.224 1.00 91.12 226 LEU A C 1
ATOM 1787 O O . LEU A 1 226 ? -17.006 -1.915 10.281 1.00 91.12 226 LEU A O 1
ATOM 1791 N N . GLN A 1 227 ? -16.980 -1.456 8.093 1.00 91.56 227 GLN A N 1
ATOM 1792 C CA . GLN A 1 227 ? -18.411 -1.162 8.028 1.00 91.56 227 GLN A CA 1
ATOM 1793 C C . GLN A 1 227 ? -19.234 -2.351 8.563 1.00 91.56 227 GLN A C 1
ATOM 1795 O O . GLN A 1 227 ? -18.872 -3.511 8.370 1.00 91.56 227 GLN A O 1
ATOM 1800 N N . ASP A 1 228 ? -20.299 -2.054 9.313 1.00 86.25 228 ASP A N 1
ATOM 1801 C CA . ASP A 1 228 ? -21.167 -3.027 10.002 1.00 86.25 228 ASP A CA 1
ATOM 1802 C C . ASP A 1 228 ? -20.523 -3.894 11.096 1.00 86.25 228 ASP A C 1
ATOM 1804 O O . ASP A 1 228 ? -21.215 -4.683 11.745 1.00 86.25 228 ASP A O 1
ATOM 1808 N N . SER A 1 229 ? -19.233 -3.715 11.367 1.00 93.19 229 SER A N 1
ATOM 1809 C CA . SER A 1 229 ? -18.558 -4.376 12.479 1.00 93.19 229 SER A CA 1
ATOM 1810 C C . SER A 1 229 ? -18.776 -3.632 13.805 1.00 93.19 229 SER A C 1
ATOM 1812 O O . SER A 1 229 ? -19.207 -2.471 13.832 1.00 93.19 229 SER A O 1
ATOM 1814 N N . SER A 1 230 ? -18.514 -4.296 14.934 1.00 94.62 230 SER A N 1
ATOM 1815 C CA . S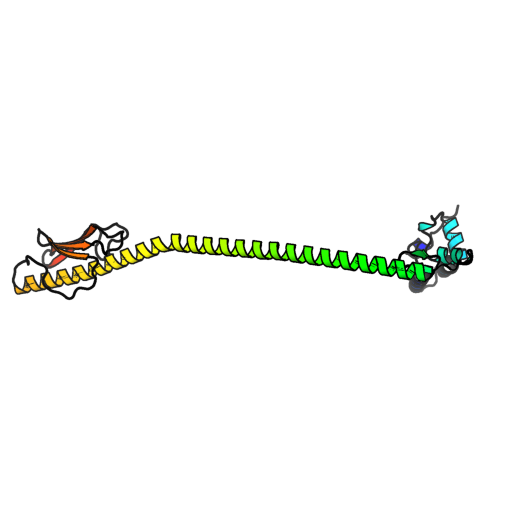ER A 1 230 ? -18.658 -3.668 16.253 1.00 94.62 230 SER A CA 1
ATOM 1816 C C . SER A 1 230 ? -17.626 -4.136 17.273 1.00 94.62 230 SER A C 1
ATOM 1818 O O . SER A 1 230 ? -17.025 -5.204 17.152 1.00 94.62 230 SER A O 1
ATOM 1820 N N . ILE A 1 231 ? -17.409 -3.311 18.293 1.00 94.81 231 ILE A N 1
ATOM 1821 C CA . ILE A 1 231 ? -16.613 -3.623 19.477 1.00 94.81 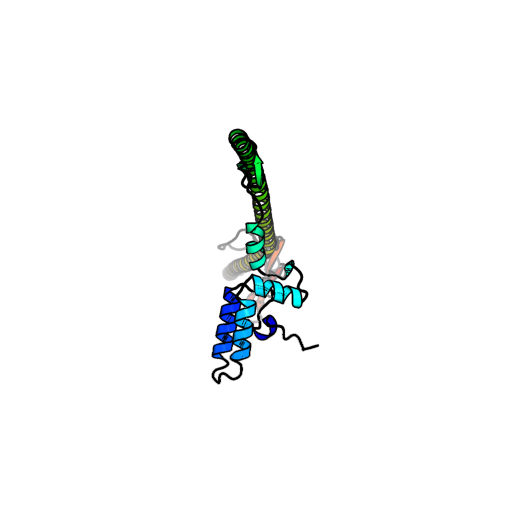231 ILE A CA 1
ATOM 1822 C C . ILE A 1 231 ? -17.524 -3.439 20.688 1.00 94.81 231 ILE A C 1
ATOM 1824 O O . ILE A 1 231 ? -18.128 -2.383 20.868 1.00 94.81 231 ILE A O 1
ATOM 1828 N N . LEU A 1 232 ? -17.632 -4.479 21.506 1.00 94.94 232 LEU A N 1
ATOM 1829 C CA . LEU A 1 232 ? -18.491 -4.524 22.680 1.00 94.94 232 LEU A CA 1
ATOM 1830 C C . LEU A 1 232 ? -17.635 -4.538 23.946 1.00 94.94 232 LEU A C 1
ATOM 1832 O O . LEU A 1 232 ? -16.710 -5.340 24.060 1.00 94.94 232 LEU A O 1
ATOM 1836 N N . PHE A 1 233 ? -17.959 -3.674 24.900 1.00 95.19 233 PHE A N 1
ATOM 1837 C CA . PHE A 1 233 ? -17.447 -3.720 26.264 1.00 95.19 233 PHE A CA 1
ATOM 1838 C C . PHE A 1 233 ? -18.542 -4.254 27.180 1.00 95.19 233 PHE A C 1
ATOM 1840 O O . PHE A 1 233 ? -19.550 -3.586 27.401 1.00 95.19 233 PHE A O 1
ATOM 1847 N N . GLU A 1 234 ? -18.330 -5.454 27.707 1.00 93.75 234 GLU A N 1
ATOM 1848 C CA . GLU A 1 234 ? -19.207 -6.089 28.688 1.00 93.75 234 GLU A CA 1
ATOM 1849 C C . GLU A 1 234 ? -18.679 -5.793 30.088 1.00 93.75 234 GLU A C 1
ATOM 1851 O O . GLU A 1 234 ? -17.519 -6.089 30.397 1.00 93.75 234 GLU A O 1
ATOM 1856 N N . LEU A 1 235 ? -19.510 -5.201 30.943 1.00 92.75 235 LEU A N 1
ATOM 1857 C CA . LEU A 1 235 ? -19.116 -4.951 32.321 1.00 92.75 235 LEU A CA 1
ATOM 1858 C C . LEU A 1 235 ? -19.031 -6.279 33.078 1.00 92.75 235 LEU A C 1
ATOM 1860 O O . LEU A 1 235 ? -19.991 -7.049 33.113 1.00 92.75 235 LEU A O 1
ATOM 1864 N N . TYR A 1 236 ? -17.898 -6.538 33.723 1.00 90.38 236 TYR A N 1
ATOM 1865 C CA . TYR A 1 236 ? -17.721 -7.722 34.555 1.00 90.38 236 TYR A CA 1
ATOM 1866 C C . TYR A 1 236 ? -17.115 -7.360 35.907 1.00 90.38 236 TYR A C 1
ATOM 1868 O O . TYR A 1 236 ? -16.378 -6.386 36.060 1.00 90.38 236 TYR A O 1
ATOM 1876 N N . GLN A 1 237 ? -17.442 -8.163 36.914 1.00 88.00 237 GLN A N 1
ATOM 1877 C CA . GLN A 1 237 ? -16.884 -8.016 38.248 1.00 88.00 237 GLN A CA 1
ATOM 1878 C C . GLN A 1 237 ? -15.696 -8.961 38.413 1.00 88.00 237 GLN A C 1
ATOM 1880 O O . GLN A 1 237 ? -15.830 -10.176 38.253 1.00 88.00 237 GLN A O 1
ATOM 1885 N N . ILE A 1 238 ? -14.534 -8.409 38.759 1.00 87.69 238 ILE A N 1
ATOM 1886 C CA . ILE A 1 238 ? -13.369 -9.212 39.130 1.00 87.69 238 ILE A CA 1
ATOM 1887 C C . ILE A 1 238 ? -13.605 -9.760 40.549 1.00 87.69 238 ILE A C 1
ATOM 1889 O O . ILE A 1 238 ? -13.938 -8.979 41.446 1.00 87.69 238 ILE A O 1
ATOM 1893 N N . PRO A 1 239 ? -13.438 -11.074 40.803 1.00 86.69 239 PRO A N 1
ATOM 1894 C CA . PRO A 1 239 ? -13.546 -11.626 42.152 1.00 86.69 239 PRO A CA 1
ATOM 1895 C C . PRO A 1 239 ? -12.606 -10.901 43.126 1.00 86.69 239 PRO A C 1
ATOM 1897 O O . PRO A 1 239 ? -11.405 -10.819 42.877 1.00 86.69 239 PRO A O 1
ATOM 1900 N N . ASN A 1 240 ? -13.150 -10.378 44.230 1.00 81.19 240 ASN A N 1
ATOM 1901 C CA . ASN A 1 240 ? -12.432 -9.544 45.212 1.00 81.19 240 ASN A CA 1
ATOM 1902 C C . ASN A 1 240 ? -11.799 -8.256 44.637 1.00 81.19 240 ASN A C 1
ATOM 1904 O O . ASN A 1 240 ? -10.897 -7.691 45.253 1.00 81.19 240 ASN A O 1
ATOM 1908 N N . GLY A 1 241 ? -12.249 -7.796 43.468 1.00 81.25 241 GLY A N 1
ATOM 1909 C CA . GLY A 1 241 ? -11.718 -6.627 42.770 1.00 81.25 241 GLY A CA 1
ATOM 1910 C C . GLY A 1 241 ? -12.785 -5.593 42.411 1.00 81.25 241 GLY A C 1
ATOM 1911 O O . GLY A 1 241 ? -13.932 -5.654 42.857 1.00 81.25 241 GLY A O 1
ATOM 1912 N N . ALA A 1 242 ? -12.375 -4.618 41.600 1.00 85.44 242 ALA A N 1
ATOM 1913 C CA . ALA A 1 242 ? -13.269 -3.616 41.032 1.00 85.44 242 ALA A CA 1
ATOM 1914 C C . ALA A 1 242 ? -14.062 -4.174 39.834 1.00 85.44 242 ALA A C 1
ATOM 1916 O O . ALA A 1 242 ? -13.783 -5.260 39.320 1.00 85.44 242 ALA A O 1
ATOM 1917 N N . LEU A 1 243 ? -15.058 -3.404 39.395 1.00 88.88 243 LEU A N 1
ATOM 1918 C CA . LEU A 1 243 ? -15.684 -3.585 38.089 1.00 88.88 243 LEU A CA 1
ATOM 1919 C C . LEU A 1 243 ? -14.688 -3.205 36.991 1.00 88.88 243 LEU A C 1
ATOM 1921 O O . LEU A 1 243 ? -13.967 -2.213 37.128 1.00 88.88 243 LEU A O 1
ATOM 1925 N N . ASP A 1 244 ? -14.677 -3.980 35.918 1.00 90.44 244 ASP A N 1
ATOM 1926 C CA . ASP A 1 244 ? -13.808 -3.771 34.768 1.00 90.44 244 ASP A CA 1
ATOM 1927 C C . ASP A 1 244 ? -14.545 -4.129 33.468 1.00 90.44 244 ASP A C 1
ATOM 1929 O O . ASP A 1 244 ? -15.632 -4.714 33.486 1.00 90.44 244 ASP A O 1
ATOM 1933 N N . TRP A 1 245 ? -13.968 -3.752 32.330 1.00 92.50 245 TRP A N 1
ATOM 1934 C CA . TRP A 1 245 ? -14.550 -3.968 31.011 1.00 92.50 245 TRP A CA 1
ATOM 1935 C C . TRP A 1 245 ? -13.924 -5.172 30.320 1.00 92.50 245 TRP A C 1
ATOM 1937 O O . TRP A 1 245 ? -12.710 -5.255 30.135 1.00 92.50 245 TRP A O 1
ATOM 1947 N N . ARG A 1 246 ? -14.761 -6.110 29.880 1.00 91.56 246 ARG A N 1
ATOM 1948 C CA . ARG A 1 246 ? -14.349 -7.209 29.014 1.00 91.56 246 ARG A CA 1
ATOM 1949 C C . ARG A 1 246 ? -14.626 -6.821 27.573 1.00 91.56 246 ARG A C 1
ATOM 1951 O O . ARG A 1 246 ? -15.776 -6.634 27.188 1.00 91.56 246 ARG A O 1
ATOM 1958 N N . CYS A 1 247 ? -13.572 -6.726 26.773 1.00 92.50 247 CYS A N 1
ATOM 1959 C CA . CYS A 1 247 ? -13.712 -6.421 25.357 1.00 92.50 247 CYS A CA 1
ATOM 1960 C C . CYS A 1 247 ? -14.074 -7.669 24.542 1.00 92.50 247 CYS A C 1
ATOM 1962 O O . CYS A 1 247 ? -13.460 -8.723 24.705 1.00 92.50 247 CYS A O 1
ATOM 1964 N N . ARG A 1 248 ? -15.038 -7.528 23.627 1.00 91.31 248 ARG A N 1
ATOM 1965 C CA . ARG A 1 248 ? -15.337 -8.477 22.552 1.00 91.31 248 ARG A CA 1
ATOM 1966 C C . ARG A 1 248 ? -15.406 -7.735 21.223 1.00 91.31 248 ARG A C 1
ATOM 1968 O O . ARG A 1 248 ? -16.323 -6.950 20.988 1.00 91.31 248 ARG A O 1
ATOM 1975 N N . ALA A 1 249 ? -14.454 -7.997 20.336 1.00 91.94 249 ALA A N 1
ATOM 1976 C CA . ALA A 1 249 ? -14.440 -7.410 19.003 1.00 91.94 249 ALA A CA 1
ATOM 1977 C C . ALA A 1 249 ? -15.142 -8.334 17.997 1.00 91.94 249 ALA A C 1
ATOM 1979 O O . ALA A 1 249 ? -14.721 -9.467 17.777 1.00 91.94 249 ALA A O 1
ATOM 1980 N N . ARG A 1 250 ? -16.200 -7.834 17.356 1.00 91.12 250 ARG A N 1
ATOM 1981 C CA . ARG A 1 250 ? -16.866 -8.440 16.195 1.00 91.12 250 ARG A CA 1
ATOM 1982 C C . ARG A 1 250 ? -16.419 -7.721 14.925 1.00 91.12 250 ARG A C 1
ATOM 1984 O O . ARG A 1 250 ? -17.233 -7.173 14.188 1.00 91.12 250 ARG A O 1
ATOM 1991 N N . VAL A 1 251 ? -15.109 -7.699 14.707 1.00 90.25 251 VAL A N 1
ATOM 1992 C CA . VAL A 1 251 ? -14.453 -7.136 13.518 1.00 90.25 251 VAL A CA 1
ATOM 1993 C C . VAL A 1 251 ? -13.658 -8.242 12.817 1.00 90.25 251 VAL A C 1
ATOM 1995 O O . VAL A 1 251 ? -13.347 -9.253 13.458 1.00 90.25 251 VAL A O 1
ATOM 1998 N N . PRO A 1 252 ? -13.316 -8.109 11.522 1.00 89.94 252 PRO A N 1
ATOM 1999 C CA . PRO A 1 252 ? -12.441 -9.073 10.863 1.00 89.94 252 PRO A CA 1
ATOM 2000 C C . PRO A 1 252 ? -11.150 -9.290 11.655 1.00 89.94 252 PRO A C 1
ATOM 2002 O O . PRO A 1 252 ? -10.565 -8.335 12.158 1.00 89.94 252 PRO A O 1
ATOM 2005 N N . THR A 1 253 ? -10.676 -10.535 11.731 1.00 87.62 253 THR A N 1
ATOM 2006 C CA . THR A 1 253 ? -9.534 -10.928 12.581 1.00 87.62 253 THR A CA 1
ATOM 2007 C C . THR A 1 253 ? -8.278 -10.089 12.353 1.00 87.62 253 THR A C 1
ATOM 2009 O O . THR A 1 253 ? -7.551 -9.809 13.301 1.00 87.62 253 THR A O 1
ATOM 2012 N N . LYS A 1 254 ? -8.054 -9.625 11.117 1.00 88.19 254 LYS A N 1
ATOM 2013 C CA . LYS A 1 254 ? -6.940 -8.735 10.755 1.00 88.19 254 LYS A CA 1
ATOM 2014 C C . LYS A 1 254 ? -6.998 -7.332 11.379 1.00 88.19 254 LYS A C 1
ATOM 2016 O O . LYS A 1 254 ? -5.980 -6.651 11.403 1.00 88.19 254 LYS A O 1
ATOM 2021 N N . TYR A 1 255 ? -8.159 -6.904 11.869 1.00 91.19 255 TYR A N 1
ATOM 2022 C CA . TYR A 1 255 ? -8.391 -5.570 12.432 1.00 91.19 255 TYR A CA 1
ATOM 2023 C C . TYR A 1 255 ? -8.761 -5.594 13.913 1.00 91.19 255 TYR A C 1
ATOM 2025 O O . TYR A 1 255 ? -9.142 -4.559 14.456 1.00 91.19 255 TYR A O 1
ATOM 2033 N N . ILE A 1 256 ? -8.688 -6.754 14.572 1.00 90.81 256 ILE A N 1
ATOM 2034 C CA . ILE A 1 256 ? -8.957 -6.833 16.007 1.00 90.81 256 ILE A CA 1
ATOM 2035 C C . ILE A 1 256 ? -7.910 -5.977 16.735 1.00 90.81 256 ILE A C 1
ATOM 2037 O O . ILE A 1 256 ? -6.713 -6.225 16.558 1.00 90.81 256 ILE A O 1
ATOM 2041 N N . PRO A 1 257 ? -8.330 -4.982 17.541 1.00 91.44 257 PRO A N 1
ATOM 2042 C CA . PRO A 1 257 ? -7.395 -4.156 18.293 1.00 91.44 257 PRO A CA 1
ATOM 2043 C C . PRO A 1 257 ? -6.529 -5.020 19.208 1.00 91.44 257 PRO A C 1
ATOM 2045 O O . PRO A 1 257 ? -7.045 -5.902 19.896 1.00 91.44 257 PRO A O 1
ATOM 2048 N N . ALA A 1 258 ? -5.231 -4.737 19.295 1.00 87.44 258 ALA A N 1
ATOM 2049 C CA . ALA A 1 258 ? -4.288 -5.534 20.086 1.00 87.44 258 ALA A CA 1
ATOM 2050 C C . ALA A 1 258 ? -4.658 -5.598 21.580 1.00 87.44 258 ALA A C 1
ATOM 2052 O O . ALA A 1 258 ? -4.288 -6.531 22.290 1.00 87.44 258 ALA A O 1
ATOM 2053 N N . ARG A 1 259 ? -5.397 -4.592 22.062 1.00 85.38 259 ARG A N 1
ATOM 2054 C CA . ARG A 1 259 ? -5.873 -4.473 23.448 1.00 85.38 259 ARG A CA 1
ATOM 2055 C C . ARG A 1 259 ? -7.210 -5.175 23.705 1.00 85.38 259 ARG A C 1
ATOM 2057 O O . ARG A 1 259 ? -7.655 -5.209 24.846 1.00 85.38 259 ARG A O 1
ATOM 2064 N N . CYS A 1 260 ? -7.834 -5.738 22.673 1.00 86.06 260 CYS A N 1
ATOM 2065 C CA . CYS A 1 260 ? -9.055 -6.524 22.766 1.00 86.06 260 CYS A CA 1
ATOM 2066 C C . CYS A 1 260 ? -8.727 -8.000 22.482 1.00 86.06 260 CYS A C 1
ATOM 2068 O O . CYS A 1 260 ? -8.721 -8.409 21.319 1.00 86.06 260 CYS A O 1
ATOM 2070 N N . PRO A 1 261 ? -8.391 -8.804 23.505 1.00 69.94 261 PRO A N 1
ATOM 2071 C CA . PRO A 1 261 ? -8.005 -10.192 23.288 1.00 69.94 261 PRO A CA 1
ATOM 2072 C C . PRO A 1 261 ? -9.156 -10.989 22.662 1.00 69.94 261 PRO A C 1
ATOM 2074 O O . PRO A 1 261 ? -10.311 -10.860 23.070 1.00 69.94 261 PRO A O 1
ATOM 2077 N N . VAL A 1 262 ? -8.828 -11.822 21.671 1.00 61.78 262 VAL A N 1
ATOM 2078 C CA . VAL A 1 262 ? -9.771 -12.775 21.074 1.00 61.78 262 VAL A CA 1
ATOM 2079 C C . VAL A 1 262 ? -10.022 -13.871 22.104 1.00 61.78 262 VAL A C 1
ATOM 2081 O O . VAL A 1 262 ? -9.122 -14.664 22.373 1.00 61.78 262 VAL A O 1
ATOM 2084 N N . ASN A 1 263 ? -11.212 -13.883 22.697 1.00 50.56 263 ASN A N 1
ATOM 2085 C CA . ASN A 1 263 ? -11.690 -14.975 23.545 1.00 50.56 263 ASN A CA 1
ATOM 2086 C C . ASN A 1 263 ? -12.779 -15.751 22.814 1.00 50.56 263 ASN A C 1
ATOM 2088 O O . ASN A 1 263 ? -13.771 -15.101 22.405 1.00 50.56 263 ASN A O 1
#